Protein AF-A0AAD5NVH6-F1 (afdb_monomer)

Structure (mmCIF, N/CA/C/O backbone):
data_AF-A0AAD5NVH6-F1
#
_entry.id   AF-A0AAD5NVH6-F1
#
loop_
_atom_site.group_PDB
_atom_site.id
_atom_site.type_symbol
_atom_site.label_atom_id
_atom_site.label_alt_id
_atom_site.label_comp_id
_atom_site.label_asym_id
_atom_site.label_entity_id
_atom_site.label_seq_id
_atom_site.pdbx_PDB_ins_code
_atom_site.Cartn_x
_atom_site.Cartn_y
_atom_site.Cartn_z
_atom_site.occupancy
_atom_site.B_iso_or_equiv
_atom_site.auth_seq_id
_atom_site.auth_comp_id
_atom_site.auth_asym_id
_atom_site.auth_atom_id
_atom_site.pdbx_PDB_model_num
ATOM 1 N N . MET A 1 1 ? 9.392 46.516 -17.641 1.00 38.16 1 MET A N 1
ATOM 2 C CA . MET A 1 1 ? 8.426 45.435 -17.373 1.00 38.16 1 MET A CA 1
ATOM 3 C C . MET A 1 1 ? 9.072 44.164 -17.873 1.00 38.16 1 MET A C 1
ATOM 5 O O . MET A 1 1 ? 8.941 43.851 -19.044 1.00 38.16 1 MET A O 1
ATOM 9 N N . GLU A 1 2 ? 9.846 43.506 -17.020 1.00 29.92 2 GLU A N 1
ATOM 10 C CA . GLU A 1 2 ? 10.324 42.153 -17.294 1.00 29.92 2 GLU A CA 1
ATOM 11 C C . GLU A 1 2 ? 9.654 41.248 -16.273 1.00 29.92 2 GLU A C 1
ATOM 13 O O . GLU A 1 2 ? 9.689 41.513 -15.070 1.00 29.92 2 GLU A O 1
ATOM 18 N N . ALA A 1 3 ? 8.920 40.268 -16.788 1.00 36.88 3 ALA A N 1
ATOM 19 C CA . ALA A 1 3 ? 8.236 39.272 -15.996 1.00 36.88 3 ALA A CA 1
ATOM 20 C C . ALA A 1 3 ? 9.291 38.340 -15.399 1.00 36.88 3 ALA A C 1
ATOM 22 O O . ALA A 1 3 ? 9.965 37.610 -16.125 1.00 36.88 3 ALA A O 1
ATOM 23 N N . SER A 1 4 ? 9.428 38.375 -14.075 1.00 36.12 4 SER A N 1
ATOM 24 C CA . SER A 1 4 ? 10.137 37.352 -13.318 1.00 36.12 4 SER A CA 1
ATOM 25 C C . SER A 1 4 ? 9.447 36.011 -13.558 1.00 36.12 4 SER A C 1
ATOM 27 O O . SER A 1 4 ? 8.396 35.728 -12.987 1.00 36.12 4 SER A O 1
ATOM 29 N N . SER A 1 5 ? 10.032 35.199 -14.434 1.00 39.00 5 SER A N 1
ATOM 30 C CA . SER A 1 5 ? 9.723 33.780 -14.562 1.00 39.00 5 SER A CA 1
ATOM 31 C C . SER A 1 5 ? 10.227 33.080 -13.302 1.00 39.00 5 SER A C 1
ATOM 33 O O . SER A 1 5 ? 11.393 32.694 -13.216 1.00 39.00 5 SER A O 1
ATOM 35 N N . SER A 1 6 ? 9.365 32.979 -12.292 1.00 35.62 6 SER A N 1
ATOM 36 C CA . SER A 1 6 ? 9.589 32.154 -11.110 1.00 35.62 6 SER A CA 1
ATOM 37 C C . SER A 1 6 ? 9.702 30.695 -11.543 1.00 35.62 6 SER A C 1
ATOM 39 O O . SER A 1 6 ? 8.701 30.041 -11.813 1.00 35.62 6 SER A O 1
ATOM 41 N N . ASN A 1 7 ? 10.935 30.206 -11.635 1.00 30.77 7 ASN A N 1
ATOM 42 C CA . ASN A 1 7 ? 11.237 28.785 -11.702 1.00 30.77 7 ASN A CA 1
ATOM 43 C C . ASN A 1 7 ? 10.836 28.166 -10.350 1.00 30.77 7 ASN A C 1
ATOM 45 O O . ASN A 1 7 ? 11.436 28.557 -9.342 1.00 30.77 7 ASN A O 1
ATOM 49 N N . PRO A 1 8 ? 9.837 27.269 -10.263 1.00 38.06 8 PRO A N 1
ATOM 50 C CA . PRO A 1 8 ? 9.612 26.543 -9.030 1.00 38.06 8 PRO A CA 1
ATOM 51 C C . PRO A 1 8 ? 10.770 25.555 -8.894 1.00 38.06 8 PRO A C 1
ATOM 53 O O . PRO A 1 8 ? 10.847 24.559 -9.610 1.00 38.06 8 PRO A O 1
ATOM 56 N N . GL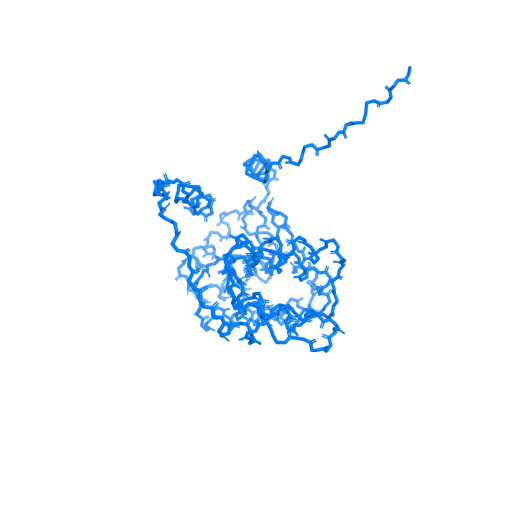N A 1 9 ? 11.711 25.875 -8.007 1.00 37.38 9 GLN A N 1
ATOM 57 C CA . GLN A 1 9 ? 12.561 24.858 -7.403 1.00 37.38 9 GLN A CA 1
ATOM 58 C C . GLN A 1 9 ? 11.605 23.790 -6.869 1.00 37.38 9 GLN A C 1
ATOM 60 O O . GLN A 1 9 ? 10.722 24.097 -6.068 1.00 37.38 9 GLN A O 1
ATOM 65 N N . ILE A 1 10 ? 11.698 22.573 -7.397 1.00 40.34 10 ILE A N 1
ATOM 66 C CA . ILE A 1 10 ? 11.033 21.424 -6.797 1.00 40.34 10 ILE A CA 1
ATOM 67 C C . ILE A 1 10 ? 11.810 21.196 -5.504 1.00 40.34 10 ILE A C 1
ATOM 69 O O . ILE A 1 10 ? 12.876 20.584 -5.535 1.00 40.34 10 ILE A O 1
ATOM 73 N N . ASP A 1 11 ? 11.341 21.794 -4.407 1.00 44.03 11 ASP A N 1
ATOM 74 C CA . ASP A 1 11 ? 11.843 21.490 -3.069 1.00 44.03 11 ASP A CA 1
ATOM 75 C C . ASP A 1 11 ? 11.813 19.964 -2.926 1.00 44.03 11 ASP A C 1
ATOM 77 O O . ASP A 1 11 ? 10.807 19.323 -3.253 1.00 44.03 11 ASP A O 1
ATOM 81 N N . SER A 1 12 ? 12.943 19.370 -2.541 1.00 58.88 12 SER A N 1
ATOM 82 C CA . SER A 1 12 ? 13.039 17.918 -2.439 1.00 58.88 12 SER A CA 1
ATOM 83 C C . SER A 1 12 ? 11.965 17.411 -1.468 1.00 58.88 12 SER A C 1
ATOM 85 O O . SER A 1 12 ? 11.631 18.088 -0.492 1.00 58.88 12 SER A O 1
ATOM 87 N N . LEU A 1 13 ? 11.384 16.232 -1.726 1.00 57.38 13 LEU A N 1
ATOM 88 C CA . LEU A 1 13 ? 10.338 15.672 -0.856 1.00 57.38 13 LEU A CA 1
ATOM 89 C C . LEU A 1 13 ? 10.813 15.581 0.610 1.00 57.38 13 LEU A C 1
ATOM 91 O O . LEU A 1 13 ? 10.008 15.738 1.528 1.00 57.38 13 LEU A O 1
ATOM 95 N N . ASP A 1 14 ? 12.123 15.426 0.810 1.00 60.94 14 ASP A N 1
ATOM 96 C CA . ASP A 1 14 ? 12.796 15.386 2.109 1.00 60.94 14 ASP A CA 1
ATOM 97 C C . ASP A 1 14 ? 12.713 16.714 2.885 1.00 60.94 14 ASP A C 1
ATOM 99 O O . ASP A 1 14 ? 12.625 16.701 4.114 1.00 60.94 14 ASP A O 1
ATOM 103 N N . ASP A 1 15 ? 12.660 17.856 2.194 1.00 71.00 15 ASP A N 1
ATOM 104 C CA . ASP A 1 15 ? 12.560 19.180 2.822 1.00 71.00 15 ASP A CA 1
ATOM 105 C C . ASP A 1 15 ? 11.115 19.531 3.218 1.00 71.00 15 ASP A C 1
ATOM 107 O O . ASP A 1 15 ? 10.868 20.272 4.176 1.00 71.00 15 ASP A O 1
ATOM 111 N N . VAL A 1 16 ? 10.135 18.988 2.489 1.00 76.88 16 VAL A N 1
ATOM 112 C CA . VAL A 1 16 ? 8.716 19.356 2.622 1.00 76.88 16 VAL A CA 1
ATOM 113 C C . VAL A 1 16 ? 7.954 18.396 3.543 1.00 76.88 16 VAL A C 1
ATOM 115 O O . VAL A 1 16 ? 7.077 18.826 4.302 1.00 76.88 16 VAL A O 1
ATOM 118 N N . LEU A 1 17 ? 8.293 17.103 3.524 1.00 77.25 17 LEU A N 1
ATOM 119 C CA . LEU A 1 17 ? 7.583 16.061 4.270 1.00 77.25 17 LEU A CA 1
ATOM 120 C C . LEU A 1 17 ? 7.569 16.273 5.798 1.00 77.25 17 LEU A C 1
ATOM 122 O O . LEU A 1 17 ? 6.506 16.069 6.396 1.00 77.25 17 LEU A O 1
ATOM 126 N N . PRO A 1 18 ? 8.654 16.732 6.459 1.00 84.88 18 PRO A N 1
ATOM 127 C CA . PRO A 1 18 ? 8.632 16.991 7.900 1.00 84.88 18 PRO A CA 1
ATOM 128 C C . PRO A 1 18 ? 7.595 18.049 8.288 1.00 84.88 18 PRO A C 1
ATOM 130 O O . PRO A 1 18 ? 6.857 17.882 9.260 1.00 84.88 18 PRO A O 1
ATOM 133 N N . LYS A 1 19 ? 7.480 19.110 7.482 1.00 85.50 19 LYS A N 1
ATOM 134 C CA . LYS A 1 19 ? 6.515 20.187 7.709 1.00 85.50 19 LYS A CA 1
ATOM 135 C C . LYS A 1 19 ? 5.079 19.724 7.463 1.00 85.50 19 LYS A C 1
ATOM 137 O O . LYS A 1 19 ? 4.210 19.983 8.290 1.00 85.50 19 LYS A O 1
ATOM 142 N N . LEU A 1 20 ? 4.841 18.987 6.374 1.00 83.19 20 LEU A N 1
ATOM 143 C CA . LEU A 1 20 ? 3.531 18.384 6.088 1.00 83.19 20 LEU A CA 1
ATOM 144 C C . LEU A 1 20 ? 3.082 17.443 7.209 1.00 83.19 20 LEU A C 1
ATOM 146 O O . LEU A 1 20 ? 1.912 17.443 7.592 1.00 83.19 20 LEU A O 1
ATOM 150 N N . THR A 1 21 ? 4.021 16.672 7.755 1.00 84.81 21 THR A N 1
ATOM 151 C CA . THR A 1 21 ? 3.783 15.768 8.881 1.00 84.81 21 THR A CA 1
ATOM 152 C C . THR A 1 21 ? 3.385 16.538 10.127 1.00 84.81 21 THR A C 1
ATOM 154 O O . THR A 1 21 ? 2.344 16.250 10.715 1.00 84.81 21 THR A O 1
ATOM 157 N N . GLU A 1 22 ? 4.146 17.567 10.493 1.00 87.12 22 GLU A N 1
ATOM 158 C CA . GLU A 1 22 ? 3.842 18.395 11.658 1.00 87.12 22 GLU A CA 1
ATOM 159 C C . GLU A 1 22 ? 2.468 19.084 11.535 1.00 87.12 22 GLU A C 1
ATOM 161 O O . GLU A 1 22 ? 1.674 19.084 12.482 1.00 87.12 22 GLU A O 1
ATOM 166 N N . ASP A 1 23 ? 2.152 19.623 10.357 1.00 88.50 23 ASP A N 1
ATOM 167 C CA . ASP A 1 23 ? 0.875 20.287 10.088 1.00 88.50 23 ASP A CA 1
ATOM 168 C C . ASP A 1 23 ? -0.308 19.298 10.116 1.00 88.50 23 ASP A C 1
ATOM 170 O O . ASP A 1 23 ? -1.375 19.610 10.670 1.00 88.50 23 ASP A O 1
ATOM 174 N N . ARG A 1 24 ? -0.132 18.076 9.591 1.00 86.88 24 ARG A N 1
ATOM 175 C CA . ARG A 1 24 ? -1.170 17.033 9.645 1.00 86.88 24 ARG A CA 1
ATOM 176 C C . ARG A 1 24 ? -1.381 16.523 11.068 1.00 86.88 24 ARG A C 1
ATOM 178 O O . ARG A 1 24 ? -2.523 16.443 11.509 1.00 86.88 24 ARG A O 1
ATOM 185 N N . MET A 1 25 ? -0.310 16.285 11.824 1.00 85.75 25 MET A N 1
ATOM 186 C CA . MET A 1 25 ? -0.397 15.874 13.230 1.00 85.75 25 MET A CA 1
ATOM 187 C C . MET A 1 25 ? -1.169 16.894 14.074 1.00 85.75 25 MET A C 1
ATOM 189 O O . MET A 1 25 ? -2.033 16.516 14.864 1.00 85.75 25 MET A O 1
ATOM 193 N N . LYS A 1 26 ? -0.916 18.194 13.872 1.00 88.12 26 LYS A N 1
ATOM 194 C CA . LYS A 1 26 ? -1.629 19.276 14.576 1.00 88.12 26 LYS A CA 1
ATOM 195 C C . LYS A 1 26 ? -3.107 19.375 14.201 1.00 88.12 26 LYS A C 1
ATOM 197 O O . LYS A 1 26 ? -3.918 19.782 15.032 1.00 88.12 26 LYS A O 1
ATOM 202 N N . SER A 1 27 ? -3.455 19.067 12.954 1.00 88.56 27 SER A N 1
ATOM 203 C CA . SER A 1 27 ? -4.826 19.179 12.439 1.00 88.56 27 SER A CA 1
ATOM 204 C C . SER A 1 27 ? -5.637 17.883 12.551 1.00 88.56 27 SER A C 1
ATOM 206 O O . SER A 1 27 ? -6.865 17.923 12.411 1.00 88.56 27 SER A O 1
ATOM 208 N N . SER A 1 28 ? -4.980 16.756 12.846 1.00 89.31 28 SER A N 1
ATOM 209 C CA . SER A 1 28 ? -5.614 15.451 12.988 1.00 89.31 28 SER A CA 1
ATOM 210 C C . SER A 1 28 ? -6.634 15.437 14.125 1.00 89.31 28 SER A C 1
ATOM 212 O O . SER A 1 28 ? -6.395 15.899 15.241 1.00 89.31 28 SER A O 1
ATOM 214 N N . LYS A 1 29 ? -7.803 14.864 13.831 1.00 90.44 29 LYS A N 1
ATOM 215 C CA . LYS A 1 29 ? -8.887 14.618 14.797 1.00 90.44 29 LYS A CA 1
ATOM 216 C C . LYS A 1 29 ? -9.071 13.127 15.077 1.00 90.44 29 LYS A C 1
ATOM 218 O O . LYS A 1 29 ? -10.093 12.724 15.634 1.00 90.44 29 LYS A O 1
ATOM 223 N N . VAL A 1 30 ? -8.115 12.304 14.649 1.00 91.06 30 VAL A N 1
ATOM 224 C CA . VAL A 1 30 ? -8.174 10.852 14.794 1.00 91.06 30 VAL A CA 1
ATOM 225 C C . VAL A 1 30 ? -8.081 10.484 16.272 1.00 91.06 30 VAL A C 1
ATOM 227 O O . VAL A 1 30 ? -7.205 10.944 17.002 1.00 91.06 30 VAL A O 1
ATOM 230 N N . ASN A 1 31 ? -8.989 9.622 16.732 1.00 92.25 31 ASN A N 1
ATOM 231 C CA . ASN A 1 31 ? -8.911 9.072 18.078 1.00 92.25 31 ASN A CA 1
ATOM 232 C C . ASN A 1 31 ? -7.876 7.938 18.111 1.00 92.25 31 ASN A C 1
ATOM 234 O O . ASN A 1 31 ? -8.216 6.759 18.012 1.00 92.25 31 ASN A O 1
ATOM 238 N N . LEU A 1 32 ? -6.604 8.304 18.274 1.00 89.81 32 LEU A N 1
ATOM 239 C CA . LEU A 1 32 ? -5.494 7.349 18.356 1.00 89.81 32 LEU A CA 1
ATOM 240 C C . LEU A 1 32 ? -5.681 6.331 19.483 1.00 89.81 32 LEU A C 1
ATOM 242 O O . LEU A 1 32 ? -5.297 5.174 19.343 1.00 89.81 32 LEU A O 1
ATOM 246 N N . GLY A 1 33 ? -6.307 6.734 20.594 1.00 92.62 33 GLY A N 1
ATOM 247 C CA . GLY A 1 33 ? -6.613 5.835 21.707 1.00 92.62 33 GLY A CA 1
ATOM 248 C C . GLY A 1 33 ? -7.547 4.695 21.300 1.00 92.62 33 GLY A C 1
ATOM 249 O O . GLY A 1 33 ? -7.333 3.557 21.714 1.00 92.62 33 GLY A O 1
ATOM 250 N N . PHE A 1 34 ? -8.534 4.988 20.451 1.00 95.50 34 PHE A N 1
ATOM 251 C CA . PHE A 1 34 ? -9.467 4.003 19.905 1.00 95.50 34 PHE A CA 1
ATOM 252 C C . PHE A 1 34 ? -8.792 3.044 18.914 1.00 95.50 34 PHE A C 1
ATOM 254 O O . PHE A 1 34 ? -9.020 1.840 18.991 1.00 95.50 34 PHE A O 1
ATOM 261 N N . TYR A 1 35 ? -7.925 3.548 18.030 1.00 96.31 35 TYR A N 1
ATOM 262 C CA . TYR A 1 35 ? -7.246 2.725 17.018 1.00 96.31 35 TYR A CA 1
ATOM 263 C C . TYR A 1 35 ? -5.974 2.025 17.508 1.00 96.31 35 TYR A C 1
ATOM 265 O O . TYR A 1 35 ? -5.469 1.123 16.838 1.00 96.31 35 TYR A O 1
ATOM 273 N N . ARG A 1 36 ? -5.472 2.372 18.697 1.00 95.19 36 ARG A N 1
ATOM 274 C CA . ARG A 1 36 ? -4.260 1.787 19.287 1.00 95.19 36 ARG A CA 1
ATOM 275 C C . ARG A 1 36 ? -4.223 0.252 19.278 1.00 95.19 36 ARG A C 1
ATOM 277 O O . ARG A 1 36 ? -3.163 -0.289 18.961 1.00 95.19 36 ARG A O 1
ATOM 284 N N . PRO A 1 37 ? -5.316 -0.470 19.609 1.00 96.69 37 PRO A N 1
ATOM 285 C CA . PRO A 1 37 ? -5.323 -1.930 19.557 1.00 96.69 37 PRO A CA 1
ATOM 286 C C . PRO A 1 37 ? -5.124 -2.463 18.135 1.00 96.69 37 PRO A C 1
ATOM 288 O O . PRO A 1 37 ? -4.365 -3.410 17.945 1.00 96.69 37 PRO A O 1
ATOM 291 N N . LEU A 1 38 ? -5.750 -1.827 17.138 1.00 95.50 38 LEU A N 1
ATOM 292 C CA . LEU A 1 38 ? -5.601 -2.198 15.733 1.00 95.50 38 LEU A CA 1
ATOM 293 C C . LEU A 1 38 ? -4.178 -1.934 15.236 1.00 95.50 38 LEU A C 1
ATOM 295 O O . LEU A 1 38 ? -3.568 -2.828 14.658 1.00 95.50 38 LEU A O 1
ATOM 299 N N . ILE A 1 39 ? -3.622 -0.749 15.513 1.00 93.12 39 ILE A N 1
ATOM 300 C CA . ILE A 1 39 ? -2.244 -0.397 15.132 1.00 93.12 39 ILE A CA 1
ATOM 301 C C . ILE A 1 39 ? -1.256 -1.408 15.726 1.00 93.12 39 ILE A C 1
ATOM 303 O O . ILE A 1 39 ? -0.416 -1.946 15.007 1.00 93.12 39 ILE A O 1
ATOM 307 N N . ARG A 1 40 ? -1.402 -1.743 17.014 1.00 94.25 40 ARG A N 1
ATOM 308 C CA . ARG A 1 40 ? -0.579 -2.773 17.662 1.00 94.25 40 ARG A CA 1
ATOM 309 C C . ARG A 1 40 ? -0.733 -4.137 16.984 1.00 94.25 40 ARG A C 1
ATOM 311 O O . ARG A 1 40 ? 0.267 -4.786 16.697 1.00 94.25 40 ARG A O 1
ATOM 318 N N . ALA A 1 41 ? -1.961 -4.560 16.686 1.00 93.94 41 ALA A N 1
ATOM 319 C CA . ALA A 1 41 ? -2.211 -5.830 16.00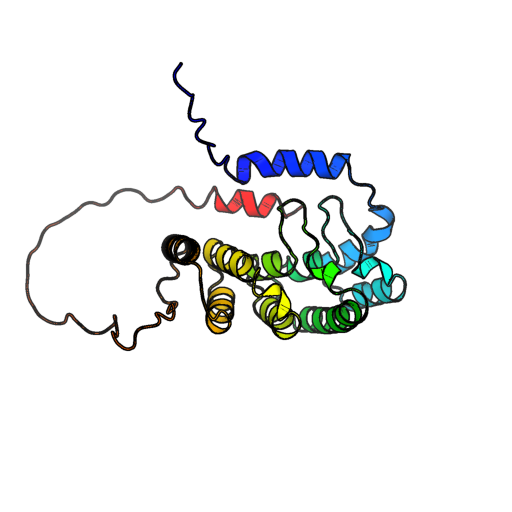8 1.00 93.94 41 ALA A CA 1
ATOM 320 C C . ALA A 1 41 ? -1.591 -5.882 14.599 1.00 93.94 41 ALA A C 1
ATOM 322 O O . ALA A 1 41 ? -1.167 -6.950 14.157 1.00 93.94 41 ALA A O 1
ATOM 323 N N . ILE A 1 42 ? -1.508 -4.749 13.895 1.00 91.75 42 ILE A N 1
ATOM 324 C CA . ILE A 1 42 ? -0.798 -4.632 12.612 1.00 91.75 42 ILE A CA 1
ATOM 325 C C . ILE A 1 42 ? 0.715 -4.755 12.822 1.00 91.75 42 ILE A C 1
ATOM 327 O O . ILE A 1 42 ? 1.360 -5.557 12.147 1.00 91.75 42 ILE A O 1
ATOM 331 N N . GLN A 1 43 ? 1.277 -4.037 13.799 1.00 89.31 43 GLN A N 1
ATOM 332 C CA . GLN A 1 43 ? 2.708 -4.088 14.132 1.00 89.31 43 GLN A CA 1
ATOM 333 C C . GLN A 1 43 ? 3.177 -5.497 14.527 1.00 89.31 43 GLN A C 1
ATOM 335 O O . GLN A 1 43 ? 4.268 -5.916 14.143 1.00 89.31 43 GLN A O 1
ATOM 340 N N . GLU A 1 44 ? 2.341 -6.23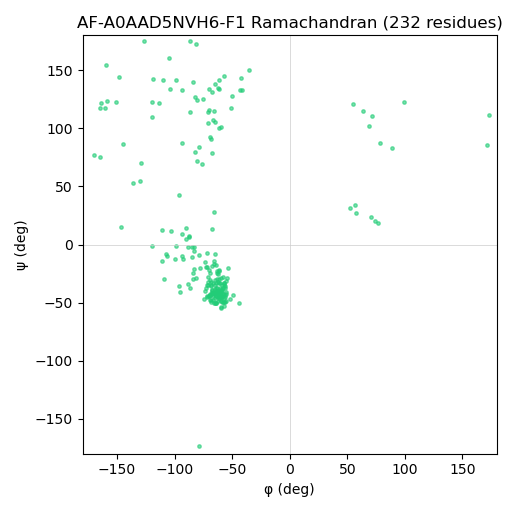2 15.259 1.00 90.31 44 GLU A N 1
ATOM 341 C CA . GLU A 1 44 ? 2.589 -7.610 15.702 1.00 90.31 44 GLU A CA 1
ATOM 342 C C . GLU A 1 44 ? 2.234 -8.662 14.633 1.00 90.31 44 GLU A C 1
ATOM 344 O O . GLU A 1 44 ? 2.402 -9.857 14.869 1.00 90.31 44 GLU A O 1
ATOM 349 N N . ASN A 1 45 ? 1.722 -8.244 13.467 1.00 89.06 45 ASN A N 1
ATOM 350 C CA . ASN A 1 45 ? 1.175 -9.123 12.429 1.00 89.06 45 ASN A CA 1
ATOM 351 C C . ASN A 1 45 ? 0.109 -10.112 12.958 1.00 89.06 45 ASN A C 1
ATOM 353 O O . ASN A 1 45 ? -0.047 -11.229 12.467 1.00 89.06 45 ASN A O 1
ATOM 357 N N . ASN A 1 46 ? -0.650 -9.706 13.976 1.00 92.69 46 ASN A N 1
ATOM 358 C CA . ASN A 1 46 ? -1.727 -10.495 14.557 1.00 92.69 46 ASN A CA 1
ATOM 359 C C . ASN A 1 46 ? -3.005 -10.344 13.719 1.00 92.69 46 ASN A C 1
ATOM 361 O O . ASN A 1 46 ? -3.919 -9.592 14.066 1.00 92.69 46 ASN A O 1
ATOM 365 N N . VAL A 1 47 ? -3.070 -11.074 12.602 1.00 92.12 47 VAL A N 1
ATOM 366 C CA . VAL A 1 47 ? -4.184 -11.012 11.637 1.00 92.12 47 VAL A CA 1
ATOM 367 C C . VAL A 1 47 ? -5.532 -11.322 12.290 1.00 92.12 47 VAL A C 1
ATOM 369 O O . VAL A 1 47 ? -6.544 -10.725 11.927 1.00 92.12 47 VAL A O 1
ATOM 372 N N . LYS A 1 48 ? -5.567 -12.206 13.293 1.00 94.12 48 LYS A N 1
ATOM 373 C CA . LYS A 1 48 ? -6.798 -12.495 14.035 1.00 94.12 48 LYS A CA 1
ATOM 374 C C . LYS A 1 48 ? -7.292 -11.264 14.802 1.00 94.12 48 LYS A C 1
ATOM 376 O O . LYS A 1 48 ? -8.450 -10.899 14.650 1.00 94.12 48 LYS A O 1
ATOM 381 N N . ALA A 1 49 ? -6.426 -10.602 15.569 1.00 95.62 49 ALA A N 1
ATOM 382 C CA . ALA A 1 49 ? -6.803 -9.395 16.306 1.00 95.62 49 ALA A CA 1
ATOM 383 C C . ALA A 1 49 ? -7.172 -8.229 15.372 1.00 95.62 49 ALA A C 1
ATOM 385 O O . ALA A 1 49 ? -8.098 -7.476 15.672 1.00 95.62 49 ALA A O 1
ATOM 386 N N . GLN A 1 50 ? -6.503 -8.113 14.218 1.00 94.75 50 GLN A N 1
ATOM 387 C CA . GLN A 1 50 ? -6.886 -7.154 13.177 1.00 94.75 50 GLN A CA 1
ATOM 388 C C . GLN A 1 50 ? -8.317 -7.418 12.692 1.00 94.75 50 GLN A C 1
ATOM 390 O O . GLN A 1 50 ? -9.131 -6.497 12.648 1.00 94.75 50 GLN A O 1
ATOM 395 N N . LYS A 1 51 ? -8.647 -8.679 12.377 1.00 94.56 51 LYS A N 1
ATOM 396 C CA . LYS A 1 51 ? -10.001 -9.076 11.973 1.00 94.56 51 LYS A CA 1
ATOM 397 C C . LYS A 1 51 ? -11.014 -8.770 13.064 1.00 94.56 51 LYS A C 1
ATOM 399 O O . LYS A 1 51 ? -11.972 -8.064 12.779 1.00 94.56 51 LYS A O 1
ATOM 404 N N . ASP A 1 52 ? -10.793 -9.269 14.277 1.00 96.44 52 ASP A N 1
ATOM 405 C CA . ASP A 1 52 ? -11.717 -9.112 15.404 1.00 96.44 52 ASP A CA 1
ATOM 406 C C . ASP A 1 52 ? -12.075 -7.620 15.600 1.00 96.44 52 ASP A C 1
ATOM 408 O O . ASP A 1 52 ? -13.252 -7.259 15.601 1.00 96.44 52 ASP A O 1
ATOM 412 N N . PHE A 1 53 ? -11.073 -6.730 15.595 1.00 97.06 53 PHE A N 1
ATOM 413 C CA . PHE A 1 53 ? -11.295 -5.283 15.693 1.00 97.06 53 PHE A CA 1
ATOM 414 C C . PHE A 1 53 ? -12.109 -4.710 14.519 1.00 97.06 53 PHE A C 1
ATOM 416 O O . PHE A 1 53 ? -13.015 -3.903 14.731 1.00 97.06 53 PHE A O 1
ATOM 423 N N . LEU A 1 54 ? -11.793 -5.095 13.277 1.00 95.06 54 LEU A N 1
ATOM 424 C CA . LEU A 1 54 ? -12.472 -4.596 12.071 1.00 95.06 54 LEU A CA 1
ATOM 425 C C . LEU A 1 54 ? -13.905 -5.136 11.934 1.00 95.06 54 LEU A C 1
ATOM 427 O O . LEU A 1 54 ? -14.756 -4.465 11.352 1.00 95.06 54 LEU A O 1
ATOM 431 N N . TYR A 1 55 ? -14.183 -6.325 12.473 1.00 93.69 55 TYR A N 1
ATOM 432 C CA . TYR A 1 55 ? -15.532 -6.886 12.563 1.00 93.69 55 TYR A CA 1
ATOM 433 C C . TYR A 1 55 ? -16.397 -6.111 13.557 1.00 93.69 55 TYR A C 1
ATOM 435 O O . TYR A 1 55 ? -17.544 -5.794 13.245 1.00 93.69 55 TYR A O 1
ATOM 443 N N . GLU A 1 56 ? -15.843 -5.774 14.721 1.00 96.06 56 GLU A N 1
ATOM 444 C CA . GLU A 1 56 ? -16.521 -4.944 15.722 1.00 96.06 56 GLU A CA 1
ATOM 445 C C . GLU A 1 56 ? -16.687 -3.493 15.250 1.00 96.06 56 GLU A C 1
ATOM 447 O O . GLU A 1 56 ? -17.668 -2.833 15.592 1.00 96.06 56 GLU A O 1
ATOM 452 N N . ASN A 1 57 ? -15.758 -3.007 14.421 1.00 95.25 57 ASN A N 1
ATOM 453 C CA . ASN A 1 57 ? -15.701 -1.616 13.981 1.00 95.25 57 ASN A CA 1
ATOM 454 C C . ASN A 1 57 ? -15.578 -1.499 12.447 1.00 95.25 57 ASN A C 1
ATOM 456 O O . ASN A 1 57 ? -14.544 -1.047 11.951 1.00 95.25 57 ASN A O 1
ATOM 460 N N . PRO A 1 58 ? -16.627 -1.818 11.660 1.00 91.81 58 PRO A N 1
ATOM 461 C CA . PRO A 1 58 ? -16.543 -1.820 10.193 1.00 91.81 58 PRO A CA 1
ATOM 462 C C . PRO A 1 58 ? -16.163 -0.465 9.581 1.00 91.81 58 PRO A C 1
ATOM 464 O O . PRO A 1 58 ? -15.521 -0.402 8.532 1.00 91.81 58 PRO A O 1
ATOM 467 N N . ASN A 1 59 ? -16.516 0.633 10.256 1.00 91.44 59 ASN A N 1
ATOM 468 C CA . ASN A 1 59 ? -16.161 1.988 9.828 1.00 91.44 59 ASN A CA 1
ATOM 469 C C . ASN A 1 59 ? -14.645 2.235 9.815 1.00 91.44 59 ASN A C 1
ATOM 471 O O . ASN A 1 59 ? -14.195 3.078 9.042 1.00 91.44 59 ASN A O 1
ATOM 475 N N . ALA A 1 60 ? -13.861 1.471 10.586 1.00 93.31 60 ALA A N 1
ATOM 476 C CA . ALA A 1 60 ? -12.401 1.567 10.611 1.00 93.31 60 ALA A CA 1
ATOM 477 C C . ALA A 1 60 ? -11.756 1.252 9.249 1.00 93.31 60 ALA A C 1
ATOM 479 O O . ALA A 1 60 ? -10.649 1.700 8.970 1.00 93.31 60 ALA A O 1
ATOM 480 N N . MET A 1 61 ? -12.454 0.523 8.367 1.00 92.25 61 MET A N 1
ATOM 481 C CA . MET A 1 61 ? -11.987 0.298 6.994 1.00 92.25 61 MET A CA 1
ATOM 482 C C . MET A 1 61 ? -12.031 1.569 6.137 1.00 92.25 61 MET A C 1
ATOM 484 O O . MET A 1 61 ? -11.308 1.651 5.150 1.00 92.25 61 MET A O 1
ATOM 488 N N . LYS A 1 62 ? -12.885 2.540 6.488 1.00 91.00 62 LYS A N 1
ATOM 489 C CA . LYS A 1 62 ? -13.177 3.742 5.688 1.00 91.00 62 LYS A CA 1
ATOM 490 C C . LYS A 1 62 ? -12.572 5.020 6.264 1.00 91.00 62 LYS A C 1
ATOM 492 O O . LYS A 1 62 ? -12.655 6.063 5.621 1.00 91.00 62 LYS A O 1
ATOM 497 N N . SER A 1 63 ? -12.012 4.955 7.466 1.00 92.06 63 SER A N 1
ATOM 498 C CA . SER A 1 63 ? -11.477 6.102 8.191 1.00 92.06 63 SER A CA 1
ATOM 499 C C . SER A 1 63 ? -9.953 6.135 8.185 1.00 92.06 63 SER A C 1
ATOM 501 O O . SER A 1 63 ? -9.288 5.111 8.030 1.00 92.06 63 SER A O 1
ATOM 503 N N . GLU A 1 64 ? -9.414 7.320 8.449 1.00 93.81 64 GLU A N 1
ATOM 504 C CA . GLU A 1 64 ? -8.034 7.483 8.900 1.00 93.81 64 GLU A CA 1
ATOM 505 C C . GLU A 1 64 ? -7.866 6.840 10.288 1.00 93.81 64 GLU A C 1
ATOM 507 O O . GLU A 1 64 ? -8.748 6.942 11.149 1.00 93.81 64 GLU A O 1
ATOM 512 N N . ILE A 1 65 ? -6.754 6.134 10.475 1.00 93.88 65 ILE A N 1
ATOM 513 C CA . ILE A 1 65 ? -6.453 5.307 11.652 1.00 93.88 65 ILE A CA 1
ATOM 514 C C . ILE A 1 65 ? -5.353 5.938 12.500 1.00 93.88 65 ILE A C 1
ATOM 516 O O . ILE A 1 65 ? -5.363 5.785 13.722 1.00 93.88 65 ILE A O 1
ATOM 520 N N . ASP A 1 66 ? -4.446 6.679 11.870 1.00 93.00 66 ASP A N 1
ATOM 521 C CA . ASP A 1 66 ? -3.374 7.412 12.533 1.00 93.00 66 ASP A CA 1
ATOM 522 C C . ASP A 1 66 ? -3.349 8.899 12.146 1.00 93.00 66 ASP A C 1
ATOM 524 O O . ASP A 1 66 ? -4.108 9.378 11.301 1.00 93.00 66 ASP A O 1
ATOM 528 N N . GLU A 1 67 ? -2.465 9.649 12.797 1.00 90.50 67 GLU A N 1
ATOM 529 C CA . GLU A 1 67 ? -2.223 11.072 12.547 1.00 90.50 67 GLU A CA 1
ATOM 530 C C . GLU A 1 67 ? -1.628 11.403 11.172 1.00 90.50 67 GLU A C 1
ATOM 532 O O . GLU A 1 67 ? -1.681 12.560 10.751 1.00 90.50 67 GLU A O 1
ATOM 537 N N . PHE A 1 68 ? -1.112 10.409 10.451 1.00 91.38 68 PHE A N 1
ATOM 538 C CA . PHE A 1 68 ? -0.561 10.569 9.106 1.00 91.38 68 PHE A CA 1
ATOM 539 C C . PHE A 1 68 ? -1.631 10.399 8.023 1.00 91.38 68 PHE A C 1
ATOM 541 O O . PHE A 1 68 ? -1.350 10.563 6.833 1.00 91.38 68 PHE A O 1
ATOM 548 N N . GLY A 1 69 ? -2.870 10.099 8.423 1.00 92.19 69 GLY A N 1
ATOM 549 C CA . GLY A 1 69 ? -3.980 9.854 7.515 1.00 92.19 69 GLY A CA 1
ATOM 550 C C . GLY A 1 69 ? -3.943 8.486 6.854 1.00 92.19 69 GLY A C 1
ATOM 551 O O . GLY A 1 69 ? -4.604 8.278 5.835 1.00 92.19 69 GLY A O 1
ATOM 552 N N . ASN A 1 70 ? -3.178 7.547 7.407 1.00 94.06 70 ASN A N 1
ATOM 553 C CA . ASN A 1 70 ? -3.176 6.189 6.907 1.00 94.06 70 ASN A CA 1
ATOM 554 C C . ASN A 1 70 ? -4.508 5.521 7.250 1.00 94.06 70 ASN A C 1
ATOM 556 O O . ASN A 1 70 ? -5.001 5.570 8.378 1.00 94.06 70 ASN A O 1
ATOM 560 N N . THR A 1 71 ? -5.088 4.855 6.260 1.00 95.12 71 THR A N 1
ATOM 561 C CA . THR A 1 71 ? -6.197 3.914 6.462 1.00 95.12 71 THR A CA 1
ATOM 562 C C . THR A 1 71 ? -5.655 2.523 6.788 1.00 95.12 71 THR A C 1
ATOM 564 O O . THR A 1 71 ? -4.452 2.273 6.690 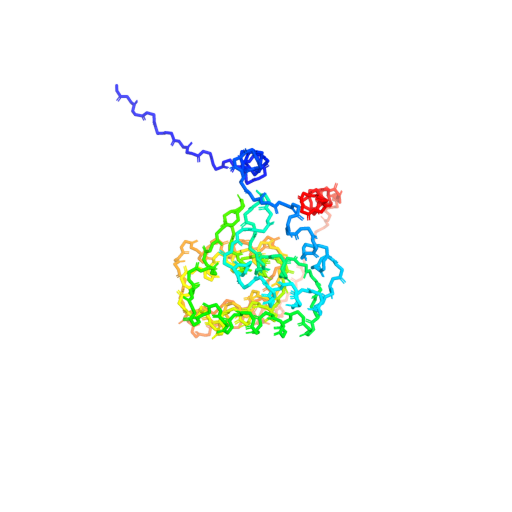1.00 95.12 71 THR A O 1
ATOM 567 N N . VAL A 1 72 ? -6.539 1.565 7.094 1.00 94.69 72 VAL A N 1
ATOM 568 C CA . VAL A 1 72 ? -6.117 0.172 7.342 1.00 94.69 72 VAL A CA 1
ATOM 569 C C . VAL A 1 72 ? -5.330 -0.397 6.163 1.00 94.69 72 VAL A C 1
ATOM 571 O O . VAL A 1 72 ? -4.364 -1.122 6.365 1.00 94.69 72 VAL A O 1
ATOM 574 N N . PHE A 1 73 ? -5.698 -0.018 4.936 1.00 94.31 73 PHE A N 1
ATOM 575 C CA . PHE A 1 73 ? -5.060 -0.505 3.718 1.00 94.31 73 PHE A CA 1
ATOM 576 C C . PHE A 1 73 ? -3.627 -0.009 3.566 1.00 94.31 73 PHE A C 1
ATOM 578 O O . PHE A 1 73 ? -2.802 -0.771 3.083 1.00 94.31 73 PHE A O 1
ATOM 585 N N . HIS A 1 74 ? -3.329 1.216 4.008 1.00 93.94 74 HIS A N 1
ATOM 586 C CA . HIS A 1 74 ? -1.965 1.744 4.033 1.00 93.94 74 HIS A CA 1
ATOM 587 C C . HIS A 1 74 ? -1.117 0.944 5.032 1.00 93.94 74 HIS A C 1
ATOM 589 O O . HIS A 1 74 ? -0.067 0.415 4.687 1.00 93.94 74 HIS A O 1
ATOM 595 N N . LEU A 1 75 ? -1.626 0.774 6.256 1.00 92.94 75 LEU A N 1
ATOM 596 C CA . LEU A 1 75 ? -0.870 0.177 7.358 1.00 92.94 75 LEU A CA 1
ATOM 597 C C . LEU A 1 75 ? -0.557 -1.314 7.160 1.00 92.94 75 LEU A C 1
ATOM 599 O O . LEU A 1 75 ? 0.533 -1.764 7.508 1.00 92.94 75 LEU A O 1
ATOM 603 N N . ILE A 1 76 ? -1.491 -2.103 6.615 1.00 92.38 76 ILE A N 1
ATOM 604 C CA . ILE A 1 76 ? -1.281 -3.556 6.463 1.00 92.38 76 ILE A CA 1
ATOM 605 C C . ILE A 1 76 ? -0.282 -3.913 5.353 1.00 92.38 76 ILE A C 1
ATOM 607 O O . ILE A 1 76 ? 0.241 -5.027 5.357 1.00 92.38 76 ILE A O 1
ATOM 611 N N . VAL A 1 77 ? -0.019 -3.002 4.409 1.00 91.50 77 VAL A N 1
ATOM 612 C CA . VAL A 1 77 ? 0.886 -3.242 3.266 1.00 91.50 77 VAL A CA 1
ATOM 613 C C . VAL A 1 77 ? 2.225 -2.517 3.378 1.00 91.50 77 VAL A C 1
ATOM 615 O O . VAL A 1 77 ? 3.133 -2.825 2.613 1.00 91.50 77 VAL A O 1
ATOM 618 N N . ASP A 1 78 ? 2.363 -1.615 4.350 1.00 86.12 78 ASP A N 1
ATOM 619 C CA . ASP A 1 78 ? 3.579 -0.839 4.625 1.00 86.12 78 ASP A CA 1
ATOM 620 C C . ASP A 1 78 ? 4.785 -1.713 5.004 1.00 86.12 78 ASP A C 1
ATOM 622 O O . ASP A 1 78 ? 5.938 -1.411 4.702 1.00 86.12 78 ASP A O 1
ATOM 626 N N . ARG A 1 79 ? 4.544 -2.872 5.624 1.00 74.75 79 ARG A N 1
ATOM 627 C CA . ARG A 1 79 ? 5.634 -3.751 6.058 1.00 74.75 79 ARG A CA 1
ATOM 628 C C . ARG A 1 79 ? 5.967 -4.803 5.013 1.00 74.75 79 ARG A C 1
ATOM 630 O O . ARG A 1 79 ? 5.112 -5.567 4.572 1.00 74.75 79 ARG A O 1
ATOM 637 N N . ARG A 1 80 ? 7.271 -4.952 4.756 1.00 61.03 80 ARG A N 1
ATOM 638 C CA . ARG A 1 80 ? 7.916 -5.973 3.903 1.00 61.03 80 ARG A CA 1
ATOM 639 C C . ARG A 1 80 ? 7.790 -7.415 4.435 1.00 61.03 80 ARG A C 1
ATOM 641 O O . ARG A 1 80 ? 8.651 -8.255 4.187 1.00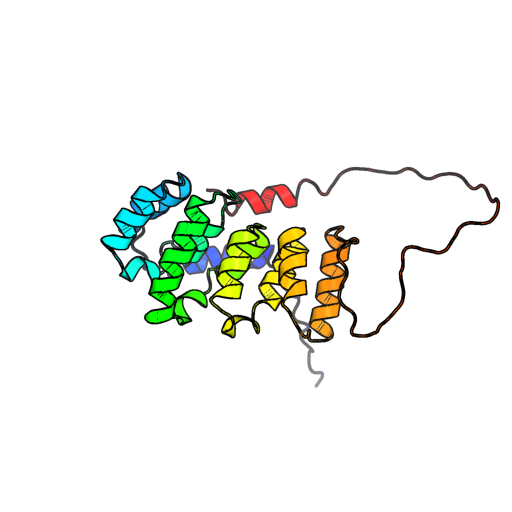 61.03 80 ARG A O 1
ATOM 648 N N . SER A 1 81 ? 6.737 -7.722 5.190 1.00 54.56 81 SER A N 1
ATOM 649 C CA . SER A 1 81 ? 6.399 -9.086 5.584 1.00 54.56 81 SER A CA 1
ATOM 650 C C . SER A 1 81 ? 5.407 -9.642 4.571 1.00 54.56 81 SER A C 1
ATOM 652 O O . SER A 1 81 ? 4.192 -9.527 4.729 1.00 54.56 81 SER A O 1
ATOM 654 N N . SER A 1 82 ? 5.950 -10.228 3.501 1.00 61.38 82 SER A N 1
ATOM 655 C CA . SER A 1 82 ? 5.190 -11.011 2.526 1.00 61.38 82 SER A CA 1
ATOM 656 C C . SER A 1 82 ? 4.689 -12.297 3.181 1.00 61.38 82 SER A C 1
ATOM 658 O O . SER A 1 82 ? 5.273 -13.367 3.005 1.00 61.38 82 SER A O 1
ATOM 660 N N . ASN A 1 83 ? 3.618 -12.197 3.961 1.00 77.81 83 ASN A N 1
ATOM 661 C CA . ASN A 1 83 ? 2.954 -13.348 4.547 1.00 77.81 83 ASN A CA 1
ATOM 662 C C . ASN A 1 83 ? 1.580 -13.560 3.896 1.00 77.81 83 ASN A C 1
ATOM 664 O O . ASN A 1 83 ? 0.851 -12.623 3.567 1.00 77.81 83 ASN A O 1
ATOM 668 N N . SER A 1 84 ? 1.226 -14.828 3.682 1.00 85.69 84 SER A N 1
ATOM 669 C CA . SER A 1 84 ? -0.027 -15.181 3.008 1.00 85.69 84 SER A CA 1
ATOM 670 C C . SER A 1 84 ? -1.264 -14.729 3.790 1.00 85.69 84 SER A C 1
ATOM 672 O O . SER A 1 84 ? -2.326 -14.562 3.193 1.00 85.69 84 SER A O 1
ATOM 674 N N . GLU A 1 85 ? -1.157 -14.559 5.107 1.00 89.44 85 GLU A N 1
ATOM 675 C CA . GLU A 1 85 ? -2.284 -14.209 5.972 1.00 89.44 85 GLU A CA 1
ATOM 676 C C . GLU A 1 85 ? -2.729 -12.759 5.760 1.00 89.44 85 GLU A C 1
ATOM 678 O O . GLU A 1 85 ? -3.921 -12.514 5.582 1.00 89.44 85 GLU A O 1
ATOM 683 N N . THR A 1 86 ? -1.786 -11.820 5.677 1.00 89.50 86 THR A N 1
ATOM 684 C CA . THR A 1 86 ? -2.035 -10.408 5.366 1.00 89.50 86 THR A CA 1
ATOM 685 C C . THR A 1 86 ? -2.595 -10.246 3.960 1.00 89.50 86 THR A C 1
ATOM 687 O O . THR A 1 86 ? -3.547 -9.496 3.772 1.00 89.50 86 THR A O 1
ATOM 690 N N . VAL A 1 87 ? -2.089 -10.994 2.972 1.00 91.88 87 VAL A N 1
ATOM 691 C CA . VAL A 1 87 ? -2.663 -10.986 1.613 1.00 91.88 87 VAL A CA 1
ATOM 692 C C . VAL A 1 87 ? -4.111 -11.490 1.620 1.00 91.88 87 VAL A C 1
ATOM 694 O O . VAL A 1 87 ? -4.972 -10.926 0.942 1.00 91.88 87 VAL A O 1
ATOM 697 N N . ASN A 1 88 ? -4.411 -12.534 2.397 1.00 92.81 88 ASN A N 1
ATOM 698 C CA . ASN A 1 88 ? -5.774 -13.048 2.534 1.00 92.81 88 ASN A CA 1
ATOM 699 C C . ASN A 1 88 ? -6.691 -12.053 3.256 1.00 92.81 88 ASN A C 1
ATOM 701 O O . ASN A 1 88 ? -7.826 -11.857 2.823 1.00 92.81 88 ASN A O 1
ATOM 705 N N . LEU A 1 89 ? -6.197 -11.394 4.309 1.00 93.06 89 LEU A N 1
ATOM 706 C CA . LEU A 1 89 ? -6.906 -10.302 4.970 1.00 93.06 89 LEU A CA 1
ATOM 707 C C . LEU A 1 89 ? -7.189 -9.167 3.982 1.00 93.06 89 LEU A C 1
ATOM 709 O O . LEU A 1 89 ? -8.332 -8.744 3.869 1.00 93.06 89 LEU A O 1
ATOM 713 N N . LEU A 1 90 ? -6.188 -8.717 3.224 1.00 93.62 90 LEU A N 1
ATOM 714 C CA . LEU A 1 90 ? -6.340 -7.657 2.231 1.00 93.62 90 LEU A CA 1
ATOM 715 C C . LEU A 1 90 ? -7.440 -7.998 1.217 1.00 93.62 90 LEU A C 1
ATOM 717 O O . LEU A 1 90 ? -8.336 -7.187 1.006 1.00 93.62 90 LEU A O 1
ATOM 721 N N . LYS A 1 91 ? -7.430 -9.209 0.641 1.00 93.06 91 LYS A N 1
ATOM 722 C CA . LYS A 1 91 ? -8.490 -9.674 -0.276 1.00 93.06 91 LYS A CA 1
ATOM 723 C C . LYS A 1 91 ? -9.877 -9.598 0.367 1.00 93.06 91 LYS A C 1
ATOM 725 O O . LYS A 1 91 ? -10.823 -9.124 -0.260 1.00 93.06 91 LYS A O 1
ATOM 730 N N . GLU A 1 92 ? -9.992 -10.047 1.615 1.00 92.69 92 GLU A N 1
ATOM 731 C CA . GLU A 1 92 ? -11.244 -10.011 2.372 1.00 92.69 92 GLU A CA 1
ATOM 732 C C . GLU A 1 92 ? -11.729 -8.567 2.589 1.00 92.69 92 GLU A C 1
ATOM 734 O O . GLU A 1 92 ? -12.879 -8.256 2.279 1.00 92.69 92 GLU A O 1
ATOM 739 N N . LEU A 1 93 ? -10.858 -7.665 3.049 1.00 92.31 93 LEU A N 1
ATOM 740 C CA . LEU A 1 93 ? -11.204 -6.260 3.292 1.00 92.31 93 LEU A CA 1
ATOM 741 C C . LEU A 1 93 ? -11.569 -5.522 1.996 1.00 92.31 93 LEU A C 1
ATOM 743 O O . LEU A 1 93 ? -12.560 -4.791 1.962 1.00 92.31 93 LEU A O 1
ATOM 747 N N . LEU A 1 94 ? -10.822 -5.757 0.914 1.00 90.81 94 LEU A N 1
ATOM 748 C CA . LEU A 1 94 ? -11.112 -5.183 -0.400 1.00 90.81 94 LEU A CA 1
ATOM 749 C C . LEU A 1 94 ? -12.478 -5.624 -0.922 1.00 90.81 94 LEU A C 1
ATOM 751 O O . LEU A 1 94 ? -13.223 -4.790 -1.427 1.00 90.81 94 LEU A O 1
ATOM 755 N N . SER A 1 95 ? -12.840 -6.900 -0.751 1.00 89.50 95 SER A N 1
ATOM 756 C CA . SER A 1 95 ? -14.149 -7.399 -1.189 1.00 89.50 95 SER A CA 1
ATOM 757 C C . SER A 1 95 ? -15.315 -6.658 -0.522 1.00 89.50 95 SER A C 1
ATOM 759 O O . SER A 1 95 ? -16.323 -6.394 -1.171 1.00 89.50 95 SER A O 1
ATOM 761 N N . LYS A 1 96 ? -15.158 -6.250 0.745 1.00 88.19 96 LYS A N 1
ATOM 762 C CA . LYS A 1 96 ? -16.165 -5.471 1.479 1.00 88.19 96 LYS A CA 1
ATOM 763 C C . LYS A 1 96 ? -16.196 -4.014 1.013 1.00 88.19 96 LYS A C 1
ATOM 765 O O . LYS A 1 96 ? -17.259 -3.471 0.723 1.00 88.19 96 LYS A O 1
ATOM 770 N N . VAL A 1 97 ? -15.029 -3.381 0.896 1.00 86.31 97 VAL A N 1
ATOM 771 C CA . VAL A 1 97 ? -14.930 -1.953 0.552 1.00 86.31 97 VAL A CA 1
ATOM 772 C C . VAL A 1 97 ? -15.301 -1.668 -0.900 1.00 86.31 97 VAL A C 1
ATOM 774 O O . VAL A 1 97 ? -15.932 -0.650 -1.160 1.00 86.31 97 VAL A O 1
ATOM 777 N N . LEU A 1 98 ? -14.989 -2.556 -1.842 1.00 81.81 98 LEU A N 1
ATOM 778 C CA . LEU A 1 98 ? -15.359 -2.373 -3.249 1.00 81.81 98 LEU A CA 1
ATOM 779 C C . LEU A 1 98 ? -16.873 -2.374 -3.472 1.00 81.81 98 LEU A C 1
ATOM 781 O O . LEU A 1 98 ? -17.362 -1.657 -4.341 1.00 81.81 98 LEU A O 1
ATOM 785 N N . VAL A 1 99 ? -17.610 -3.146 -2.672 1.00 78.31 99 VAL A N 1
ATOM 786 C CA . VAL A 1 99 ? -19.076 -3.185 -2.725 1.00 78.31 99 VAL A CA 1
ATOM 787 C C . VAL A 1 99 ? -19.679 -1.915 -2.126 1.00 78.31 99 VAL A C 1
ATOM 789 O O . VAL A 1 99 ? -20.659 -1.390 -2.648 1.00 78.31 99 VAL A O 1
ATOM 792 N N . GLU A 1 100 ? -19.105 -1.411 -1.034 1.00 79.00 100 GLU A N 1
ATOM 793 C CA . GLU A 1 100 ? -19.724 -0.335 -0.258 1.00 79.00 100 GLU A CA 1
ATOM 794 C C . GLU A 1 100 ? -19.233 1.072 -0.619 1.00 79.00 100 GLU A C 1
ATOM 796 O O . GLU A 1 100 ? -20.012 2.023 -0.602 1.00 79.00 100 GLU A O 1
ATOM 801 N N . SER A 1 101 ? -17.931 1.242 -0.851 1.00 80.75 101 SER A N 1
ATOM 802 C CA . SER A 1 101 ? -17.276 2.549 -0.975 1.00 80.75 101 SER A CA 1
ATOM 803 C C . SER A 1 101 ? -15.879 2.426 -1.612 1.00 80.75 101 SER A C 1
ATOM 805 O O . SER A 1 101 ? -14.869 2.572 -0.918 1.00 80.75 101 SER A O 1
ATOM 807 N N . PRO A 1 102 ? -15.775 2.212 -2.936 1.00 80.56 102 PRO A N 1
ATOM 808 C CA . PRO A 1 102 ? -14.487 2.015 -3.609 1.00 80.56 102 PRO A CA 1
ATOM 809 C C . PRO A 1 102 ? -13.513 3.186 -3.401 1.00 80.56 102 PRO A C 1
ATOM 811 O O . PRO A 1 102 ? -12.330 2.957 -3.174 1.00 80.56 102 PRO A O 1
ATOM 814 N N . LYS A 1 103 ? -14.021 4.427 -3.334 1.00 84.62 103 LYS A N 1
ATOM 815 C CA . LYS A 1 103 ? -13.237 5.661 -3.111 1.00 84.62 103 LYS A CA 1
ATOM 816 C C . LYS A 1 103 ? -12.342 5.637 -1.868 1.00 84.62 103 LYS A C 1
ATOM 818 O O . LYS A 1 103 ? -11.394 6.408 -1.786 1.00 84.62 103 LYS A O 1
ATOM 823 N N . THR A 1 104 ? -12.620 4.767 -0.901 1.00 85.81 104 THR A N 1
ATOM 824 C CA . THR A 1 104 ? -11.770 4.572 0.281 1.00 85.81 104 THR A CA 1
ATOM 825 C C . THR A 1 104 ? -10.336 4.170 -0.083 1.00 85.81 104 THR A C 1
ATOM 827 O O . THR A 1 104 ? -9.407 4.496 0.650 1.00 85.81 104 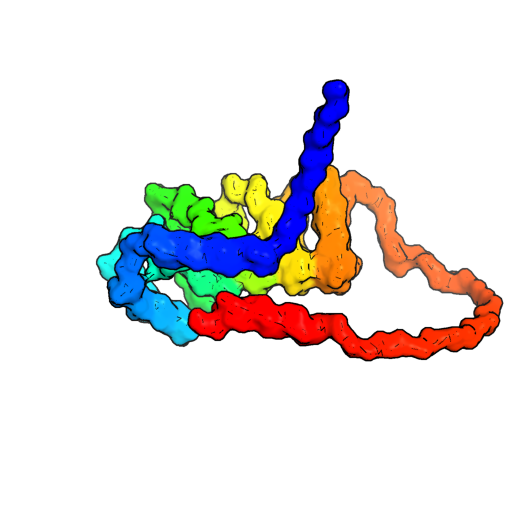THR A O 1
ATOM 830 N N . LEU A 1 105 ? -10.138 3.502 -1.220 1.00 88.69 105 LEU A N 1
ATOM 831 C CA . LEU A 1 105 ? -8.822 3.063 -1.690 1.00 88.69 105 LEU A CA 1
ATOM 832 C C . LEU A 1 105 ? -8.049 4.171 -2.425 1.00 88.69 105 LEU A C 1
ATOM 834 O O . LEU A 1 105 ? -6.876 3.999 -2.732 1.00 88.69 105 LEU A O 1
ATOM 838 N N . GLU A 1 106 ? -8.690 5.321 -2.651 1.00 88.31 106 GLU A N 1
ATOM 839 C CA . GLU A 1 106 ? -8.097 6.524 -3.248 1.00 88.31 106 GLU A CA 1
ATOM 840 C C . GLU A 1 106 ? -7.694 7.565 -2.195 1.00 88.31 106 GLU A C 1
ATOM 842 O O . GLU A 1 106 ? -7.196 8.631 -2.557 1.00 88.31 106 GLU A O 1
ATOM 847 N N . ILE A 1 107 ? -7.938 7.282 -0.909 1.00 89.81 107 ILE A N 1
ATOM 848 C CA . ILE A 1 107 ? -7.531 8.148 0.201 1.00 89.81 107 ILE A CA 1
ATOM 849 C C . ILE A 1 107 ? -6.006 8.256 0.205 1.00 89.81 107 ILE A C 1
ATOM 851 O O . ILE A 1 107 ? -5.321 7.244 0.078 1.00 89.81 107 ILE A O 1
ATOM 855 N N . LEU A 1 108 ? -5.510 9.484 0.368 1.00 91.06 108 LEU A N 1
ATOM 856 C CA . LEU A 1 108 ? -4.088 9.803 0.388 1.00 91.06 108 LEU A CA 1
ATOM 857 C C . LEU A 1 108 ? -3.602 10.076 1.816 1.00 91.06 108 LEU A C 1
ATOM 859 O O . LEU A 1 108 ? -4.220 10.848 2.567 1.00 91.06 108 LEU A O 1
ATOM 863 N N . ASN A 1 109 ? -2.463 9.486 2.168 1.00 91.62 109 ASN A N 1
ATOM 864 C CA . ASN A 1 109 ? -1.772 9.781 3.419 1.00 91.62 109 ASN A CA 1
ATOM 865 C C . ASN A 1 109 ? -0.980 11.103 3.339 1.00 91.62 109 ASN A C 1
ATOM 867 O O . ASN A 1 109 ? -1.113 11.881 2.393 1.00 91.62 109 ASN A O 1
ATOM 871 N N . VAL A 1 110 ? -0.194 11.411 4.372 1.00 91.06 110 VAL A N 1
ATOM 872 C CA . VAL A 1 110 ? 0.570 12.667 4.479 1.00 91.06 110 VAL A CA 1
ATOM 873 C C . VAL A 1 110 ? 1.613 12.862 3.382 1.00 91.06 110 VAL A C 1
ATOM 875 O O . VAL A 1 110 ? 1.922 13.997 3.036 1.00 91.06 110 VAL A O 1
ATOM 878 N N . ALA A 1 111 ? 2.097 11.770 2.798 1.00 88.56 111 ALA A N 1
ATOM 879 C CA . ALA A 1 111 ? 3.030 11.778 1.680 1.00 88.56 111 ALA A CA 1
ATOM 880 C C . ALA A 1 111 ? 2.312 11.782 0.317 1.00 88.56 111 ALA A C 1
ATOM 882 O O . ALA A 1 111 ? 2.938 11.508 -0.699 1.00 88.56 111 ALA A O 1
ATOM 883 N N . ASN A 1 112 ? 1.002 12.060 0.287 1.00 89.44 112 ASN A N 1
ATOM 884 C CA . ASN A 1 112 ? 0.152 11.960 -0.901 1.00 89.44 112 ASN A CA 1
ATOM 885 C C . ASN A 1 112 ? 0.141 10.565 -1.554 1.00 89.44 112 ASN A C 1
ATOM 887 O O . ASN A 1 112 ? -0.128 10.448 -2.745 1.00 89.44 112 ASN A O 1
ATOM 891 N N . MET A 1 113 ? 0.385 9.507 -0.777 1.00 90.50 113 MET A N 1
ATOM 892 C CA . MET A 1 113 ? 0.393 8.130 -1.270 1.00 90.50 113 MET A CA 1
AT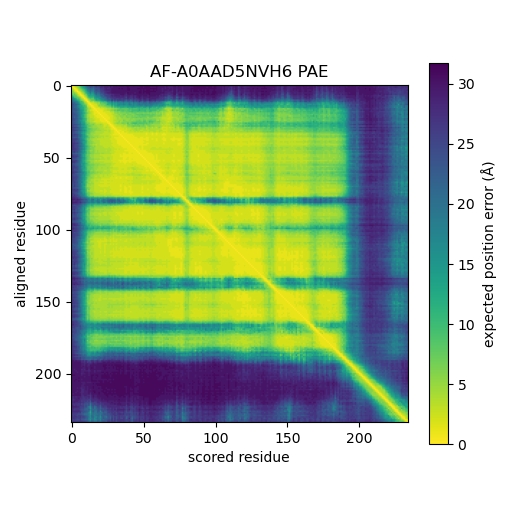OM 893 C C . MET A 1 113 ? -0.930 7.429 -0.971 1.00 90.50 113 MET A C 1
ATOM 895 O O . MET A 1 113 ? -1.493 7.599 0.113 1.00 90.50 113 MET A O 1
ATOM 899 N N . THR A 1 114 ? -1.392 6.607 -1.911 1.00 92.38 114 THR A N 1
ATOM 900 C CA . THR A 1 114 ? -2.429 5.594 -1.686 1.00 92.38 114 THR A CA 1
ATOM 901 C C . THR A 1 114 ? -1.839 4.325 -1.060 1.00 92.38 114 THR A C 1
ATOM 903 O O . THR A 1 114 ? -0.625 4.122 -0.993 1.00 92.38 114 THR A O 1
ATOM 906 N N . ALA A 1 115 ? -2.704 3.388 -0.668 1.00 92.62 115 ALA A N 1
ATOM 907 C CA . ALA A 1 115 ? -2.263 2.068 -0.222 1.00 92.62 115 ALA A CA 1
ATOM 908 C C . ALA A 1 115 ? -1.554 1.252 -1.326 1.00 92.62 115 ALA A C 1
ATOM 910 O O . ALA A 1 115 ? -0.678 0.445 -1.018 1.00 92.62 115 ALA A O 1
ATOM 911 N N . LEU A 1 116 ? -1.906 1.455 -2.605 1.00 93.00 116 LEU A N 1
ATOM 912 C CA . LEU A 1 116 ? -1.216 0.810 -3.729 1.00 93.00 116 LEU A CA 1
ATOM 913 C C . LEU A 1 116 ? 0.222 1.331 -3.852 1.00 93.00 116 LEU A C 1
ATOM 915 O O . LEU A 1 116 ? 1.142 0.532 -4.023 1.00 93.00 116 LEU A O 1
ATOM 919 N N . ASP A 1 117 ? 0.403 2.641 -3.702 1.00 91.31 117 ASP A N 1
ATOM 920 C CA . ASP A 1 117 ? 1.704 3.311 -3.766 1.00 91.31 117 ASP A CA 1
ATOM 921 C C . ASP A 1 117 ? 2.641 2.807 -2.662 1.00 91.31 117 ASP A C 1
ATOM 923 O O . ASP A 1 117 ? 3.783 2.436 -2.933 1.00 91.31 117 ASP A O 1
ATOM 927 N N . ILE A 1 118 ? 2.124 2.676 -1.432 1.00 92.12 118 ILE A N 1
ATOM 928 C CA . ILE A 1 118 ? 2.859 2.073 -0.309 1.00 92.12 118 ILE A CA 1
ATOM 929 C C . ILE A 1 118 ? 3.214 0.608 -0.597 1.00 92.12 118 ILE A C 1
ATOM 931 O O . ILE A 1 118 ? 4.355 0.193 -0.402 1.00 92.12 118 ILE A O 1
ATOM 935 N N . ALA A 1 119 ? 2.265 -0.200 -1.080 1.00 92.62 119 ALA A N 1
ATOM 936 C CA . ALA A 1 119 ? 2.540 -1.606 -1.384 1.00 92.62 119 ALA A CA 1
ATOM 937 C C . ALA A 1 119 ? 3.631 -1.755 -2.461 1.00 92.62 119 ALA A C 1
ATOM 939 O O . ALA A 1 119 ? 4.464 -2.666 -2.388 1.00 92.62 119 ALA A O 1
ATOM 940 N N . ALA A 1 120 ? 3.627 -0.866 -3.454 1.00 91.88 120 ALA A N 1
ATOM 941 C CA . ALA A 1 120 ? 4.586 -0.853 -4.545 1.00 91.88 120 ALA A CA 1
ATOM 942 C C . ALA A 1 120 ? 5.975 -0.386 -4.084 1.00 91.88 120 ALA A C 1
ATOM 944 O O . ALA A 1 120 ? 6.957 -1.076 -4.371 1.00 91.88 120 ALA A O 1
ATOM 945 N N . SER A 1 121 ? 6.062 0.693 -3.297 1.00 91.25 121 SER A N 1
ATOM 946 C CA . SER A 1 121 ? 7.319 1.194 -2.721 1.00 91.25 121 SER A CA 1
ATOM 947 C C . SER A 1 121 ? 7.958 0.194 -1.747 1.00 91.25 121 SER A C 1
ATOM 949 O O . SER A 1 121 ? 9.175 -0.013 -1.768 1.00 91.25 121 SER A O 1
ATOM 951 N N . ALA A 1 122 ? 7.141 -0.521 -0.965 1.00 90.69 122 ALA A N 1
ATOM 952 C CA . ALA A 1 122 ? 7.583 -1.590 -0.070 1.00 90.69 122 ALA A CA 1
ATOM 953 C C . ALA A 1 122 ? 7.990 -2.882 -0.811 1.00 90.69 122 ALA A C 1
ATOM 955 O O . ALA A 1 122 ? 8.634 -3.763 -0.228 1.00 90.69 122 ALA A O 1
ATOM 956 N N . GLY A 1 123 ? 7.622 -3.021 -2.090 1.00 90.44 123 GLY A N 1
ATOM 957 C CA . GLY A 1 123 ? 7.863 -4.218 -2.898 1.00 90.44 123 GLY A CA 1
ATOM 958 C C . GLY A 1 123 ? 6.956 -5.398 -2.553 1.00 90.44 123 GLY A C 1
ATOM 959 O O . GLY A 1 123 ? 7.281 -6.546 -2.880 1.00 90.44 123 GLY A O 1
ATOM 960 N N . TYR A 1 124 ? 5.813 -5.148 -1.908 1.00 92.62 124 TYR A N 1
ATOM 961 C CA . TYR A 1 124 ? 4.836 -6.170 -1.544 1.00 92.62 124 TYR A CA 1
ATOM 962 C C . TYR A 1 124 ? 4.024 -6.606 -2.773 1.00 92.62 124 TYR A C 1
ATOM 964 O O . TYR A 1 124 ? 2.826 -6.363 -2.906 1.00 92.62 124 TYR A O 1
ATOM 972 N N . THR A 1 125 ? 4.702 -7.300 -3.684 1.00 92.19 125 THR A N 1
ATOM 973 C CA . THR A 1 125 ? 4.219 -7.613 -5.037 1.00 92.19 125 THR A CA 1
ATOM 974 C C . THR A 1 125 ? 2.874 -8.350 -5.040 1.00 92.19 125 THR A C 1
ATOM 976 O O . THR A 1 125 ? 2.023 -8.070 -5.878 1.00 92.19 125 THR A O 1
ATOM 979 N N . GLU A 1 126 ? 2.630 -9.257 -4.091 1.00 92.56 126 GLU A N 1
ATOM 980 C CA . GLU A 1 126 ? 1.333 -9.944 -3.989 1.00 92.56 126 GLU A CA 1
ATOM 981 C C . GLU A 1 126 ? 0.192 -9.008 -3.564 1.00 92.56 126 GLU A C 1
ATOM 983 O O . GLU A 1 126 ? -0.921 -9.135 -4.074 1.00 92.56 126 GLU A O 1
ATOM 988 N N . ALA A 1 127 ? 0.453 -8.030 -2.693 1.00 91.94 127 ALA A N 1
ATOM 989 C CA . ALA A 1 127 ? -0.529 -7.002 -2.356 1.00 91.94 127 ALA A CA 1
ATOM 990 C C . ALA A 1 127 ? -0.805 -6.087 -3.560 1.00 91.94 127 ALA A C 1
ATOM 992 O O . ALA A 1 127 ? -1.967 -5.827 -3.868 1.00 91.94 127 ALA A O 1
ATOM 993 N N . VAL A 1 128 ? 0.240 -5.692 -4.301 1.00 91.69 128 VAL A N 1
ATOM 994 C CA . VAL A 1 128 ? 0.110 -4.934 -5.560 1.00 91.69 128 VAL A CA 1
ATOM 995 C C . VAL A 1 128 ? -0.779 -5.687 -6.554 1.00 91.69 128 VAL A C 1
ATOM 997 O O . VAL A 1 128 ? -1.753 -5.128 -7.053 1.00 91.69 128 VAL A O 1
ATOM 1000 N N . LYS A 1 129 ? -0.523 -6.984 -6.780 1.00 91.38 129 LYS A N 1
ATOM 1001 C CA . LYS A 1 129 ? -1.367 -7.840 -7.634 1.00 91.38 129 LYS A CA 1
ATOM 1002 C C . LYS A 1 129 ? -2.822 -7.854 -7.186 1.00 91.38 129 LYS A C 1
ATOM 1004 O O . LYS A 1 129 ? -3.726 -7.789 -8.021 1.00 91.38 129 LYS A O 1
ATOM 1009 N N . VAL A 1 130 ? -3.057 -7.951 -5.879 1.00 91.88 130 VAL A N 1
ATOM 1010 C CA . VAL A 1 130 ? -4.402 -7.955 -5.301 1.00 91.88 130 VAL A CA 1
ATOM 1011 C C . VAL A 1 130 ? -5.111 -6.619 -5.526 1.00 91.88 130 VAL A C 1
ATOM 1013 O O . VAL A 1 130 ? -6.256 -6.639 -5.981 1.00 91.88 130 VAL A O 1
ATOM 1016 N N . PHE A 1 131 ? -4.455 -5.484 -5.281 1.00 90.25 131 PHE A N 1
ATOM 1017 C CA . PHE A 1 131 ? -5.025 -4.167 -5.571 1.00 90.25 131 PHE A CA 1
ATOM 1018 C C . PHE A 1 131 ? -5.346 -4.021 -7.059 1.00 90.25 131 PHE A C 1
ATOM 1020 O O . PHE A 1 131 ? -6.495 -3.779 -7.409 1.00 90.25 131 PHE A O 1
ATOM 1027 N N . VAL A 1 132 ? -4.377 -4.264 -7.941 1.00 86.94 132 VAL A N 1
ATOM 1028 C CA . VAL A 1 132 ? -4.529 -4.086 -9.393 1.00 86.94 132 VAL A CA 1
ATOM 1029 C C . VAL A 1 132 ? -5.629 -4.981 -9.978 1.00 86.94 132 VAL A C 1
ATOM 1031 O O . VAL A 1 132 ? -6.439 -4.533 -10.790 1.00 86.94 132 VAL A O 1
ATOM 1034 N N . SER A 1 133 ? -5.714 -6.240 -9.538 1.00 84.94 133 SER A N 1
ATOM 1035 C CA . SER A 1 133 ? -6.716 -7.187 -10.053 1.00 84.94 133 SER A CA 1
ATOM 1036 C C . SER A 1 133 ? -8.148 -6.818 -9.656 1.00 84.94 133 SER A C 1
ATOM 1038 O O . SER A 1 133 ? -9.079 -7.087 -10.414 1.00 84.94 133 SER A O 1
ATOM 1040 N N . ASN A 1 134 ? -8.328 -6.218 -8.475 1.00 76.62 134 ASN A N 1
ATOM 1041 C CA . ASN A 1 134 ? -9.642 -5.873 -7.927 1.00 76.62 134 ASN A CA 1
ATOM 1042 C C . ASN A 1 134 ? -10.011 -4.395 -8.136 1.00 76.62 134 ASN A C 1
ATOM 1044 O O . ASN A 1 134 ? -11.167 -4.023 -7.961 1.00 76.62 134 ASN A O 1
ATOM 1048 N N . TYR A 1 135 ? -9.046 -3.565 -8.533 1.00 70.75 135 TYR A N 1
ATOM 1049 C CA . TYR A 1 135 ? -9.174 -2.116 -8.637 1.00 70.75 135 TYR A CA 1
ATOM 1050 C C . TYR A 1 135 ? -8.687 -1.623 -10.008 1.00 70.75 135 TYR A C 1
ATOM 1052 O O . TYR A 1 135 ? -7.831 -0.749 -10.136 1.00 70.75 135 TYR A O 1
ATOM 1060 N N . LYS A 1 136 ? -9.254 -2.191 -11.078 1.00 63.47 136 LYS A N 1
ATOM 1061 C CA . LYS A 1 136 ? -8.872 -1.839 -12.455 1.00 63.47 136 LYS A CA 1
ATOM 1062 C C . LYS A 1 136 ? -9.116 -0.366 -12.807 1.00 63.47 136 LYS A C 1
ATOM 1064 O O . LYS A 1 136 ? -8.468 0.147 -13.708 1.00 63.47 136 LYS A O 1
ATOM 1069 N N . HIS A 1 137 ? -10.015 0.340 -12.111 1.00 60.53 137 HIS A N 1
ATOM 1070 C CA . HIS A 1 137 ? -10.266 1.762 -12.386 1.00 60.53 137 HIS A CA 1
ATOM 1071 C C . HIS A 1 137 ? -9.218 2.718 -11.791 1.00 60.53 137 HIS A C 1
ATOM 1073 O O . HIS A 1 137 ? -9.228 3.887 -12.157 1.00 60.53 137 HIS A O 1
ATOM 1079 N N . LEU A 1 138 ? -8.294 2.242 -10.939 1.00 57.09 138 LEU A N 1
ATOM 1080 C CA . LEU A 1 138 ? -7.114 3.013 -10.504 1.00 57.09 138 LEU A CA 1
ATOM 1081 C C . LEU A 1 138 ? -5.924 2.858 -11.451 1.00 57.09 138 LEU A C 1
ATOM 1083 O O . LEU A 1 138 ? -4.855 3.368 -11.136 1.00 57.09 138 LEU A O 1
ATOM 1087 N N . PHE A 1 139 ? -6.062 2.201 -12.609 1.00 55.34 139 PHE A N 1
ATOM 1088 C CA . PHE A 1 139 ? -4.943 2.079 -13.551 1.00 55.34 139 PHE A CA 1
ATOM 1089 C C . PHE A 1 139 ? -4.348 3.427 -13.960 1.00 55.34 139 PHE A C 1
ATOM 1091 O O . PHE A 1 139 ? -3.136 3.527 -14.107 1.00 55.34 139 PHE A O 1
ATOM 1098 N N . SER A 1 140 ? -5.163 4.485 -14.012 1.00 56.81 140 SER A N 1
ATOM 1099 C CA . SER A 1 140 ? -4.685 5.853 -14.248 1.00 56.81 140 SER A CA 1
ATOM 1100 C C . SER A 1 140 ? -3.778 6.407 -13.135 1.00 56.81 140 SER A C 1
ATOM 1102 O O . SER A 1 140 ? -3.250 7.498 -13.281 1.00 56.81 140 SER A O 1
ATOM 1104 N N . LYS A 1 141 ? -3.644 5.705 -12.003 1.00 60.41 141 LYS A N 1
ATOM 1105 C CA . LYS A 1 141 ? -2.729 6.012 -10.893 1.00 60.41 141 LYS A CA 1
ATOM 1106 C C . LYS A 1 141 ? -1.717 4.893 -10.616 1.00 60.41 141 LYS A C 1
ATOM 1108 O O . LYS A 1 141 ? -0.874 5.054 -9.745 1.00 60.41 141 LYS A O 1
ATOM 1113 N N . ALA A 1 142 ? -1.766 3.773 -11.348 1.00 65.94 142 ALA A N 1
ATOM 1114 C CA . ALA A 1 142 ? -0.741 2.726 -11.259 1.00 65.94 142 ALA A CA 1
ATOM 1115 C C . ALA A 1 142 ? 0.636 3.229 -11.728 1.00 65.94 142 ALA A C 1
ATOM 1117 O O . ALA A 1 142 ? 1.657 2.622 -11.417 1.00 65.94 142 ALA A O 1
ATOM 1118 N N . GLU A 1 143 ? 0.642 4.338 -12.462 1.00 79.12 143 GLU A N 1
ATOM 1119 C CA . GLU A 1 143 ? 1.823 5.078 -12.875 1.00 79.12 143 GLU A CA 1
ATOM 1120 C C . GLU A 1 143 ? 2.678 5.517 -11.675 1.00 79.12 143 GLU A C 1
ATOM 1122 O O . GLU A 1 143 ? 3.838 5.123 -11.597 1.00 79.12 143 GLU A O 1
ATOM 1127 N N . GLU A 1 144 ? 2.085 6.192 -10.683 1.00 84.81 144 GLU A N 1
ATOM 1128 C CA . GLU A 1 144 ? 2.796 6.627 -9.470 1.00 84.81 144 GLU A CA 1
ATOM 1129 C C . GLU A 1 144 ? 3.356 5.427 -8.690 1.00 84.81 144 GLU A C 1
ATOM 1131 O O . GLU A 1 144 ? 4.531 5.387 -8.325 1.00 84.81 144 GLU A O 1
ATOM 1136 N N . ALA A 1 145 ? 2.545 4.379 -8.519 1.00 88.62 145 ALA A N 1
ATOM 1137 C CA . ALA A 1 145 ? 2.975 3.135 -7.891 1.00 88.62 145 ALA A CA 1
ATOM 1138 C C . ALA A 1 145 ? 4.170 2.493 -8.622 1.00 88.62 145 ALA A C 1
ATOM 1140 O O . ALA A 1 145 ? 5.070 1.940 -7.984 1.00 88.62 145 ALA A O 1
ATOM 1141 N N . LEU A 1 146 ? 4.204 2.565 -9.956 1.00 89.00 146 LEU A N 1
ATOM 1142 C CA . LEU A 1 146 ? 5.314 2.066 -10.762 1.00 89.00 146 LEU A CA 1
ATOM 1143 C C . LEU A 1 146 ? 6.569 2.926 -10.593 1.00 89.00 146 LEU A C 1
ATOM 1145 O O . LEU A 1 146 ? 7.650 2.358 -10.414 1.00 89.00 146 LEU A O 1
ATOM 1149 N N . HIS A 1 147 ? 6.447 4.257 -10.613 1.00 88.00 147 HIS A N 1
ATOM 1150 C CA . HIS A 1 147 ? 7.573 5.156 -10.344 1.00 88.00 147 HIS A CA 1
ATOM 1151 C C . HIS A 1 147 ? 8.148 4.907 -8.953 1.00 88.00 147 HIS A C 1
ATOM 1153 O O . HIS A 1 147 ? 9.357 4.732 -8.824 1.00 88.00 147 HIS A O 1
ATOM 1159 N N . LEU A 1 148 ? 7.306 4.771 -7.929 1.00 89.00 148 LEU A N 1
ATOM 1160 C CA . LEU A 1 148 ? 7.749 4.453 -6.572 1.00 89.00 148 LEU A CA 1
ATOM 1161 C C . LEU A 1 148 ? 8.412 3.072 -6.494 1.00 89.00 148 LEU A C 1
ATOM 1163 O O . LEU A 1 148 ? 9.488 2.937 -5.911 1.00 89.00 148 LEU A O 1
ATOM 1167 N N . ALA A 1 149 ? 7.842 2.041 -7.121 1.00 91.00 149 ALA A N 1
ATOM 1168 C CA . ALA A 1 149 ? 8.484 0.729 -7.183 1.00 91.00 149 ALA A CA 1
ATOM 1169 C C . ALA A 1 149 ? 9.857 0.792 -7.878 1.00 91.00 149 ALA A C 1
ATOM 1171 O O . ALA A 1 149 ? 10.800 0.138 -7.427 1.00 91.00 149 ALA A O 1
ATOM 1172 N N . ALA A 1 150 ? 9.991 1.586 -8.945 1.00 90.44 150 ALA A N 1
ATOM 1173 C CA . ALA A 1 150 ? 11.251 1.785 -9.655 1.00 90.44 150 ALA A CA 1
ATOM 1174 C C . ALA A 1 150 ? 12.264 2.560 -8.804 1.00 90.44 150 ALA A C 1
ATOM 1176 O O . ALA A 1 150 ? 13.394 2.096 -8.651 1.00 90.44 150 ALA A O 1
ATOM 1177 N N . LEU A 1 151 ? 11.851 3.668 -8.184 1.00 88.88 151 LEU A N 1
ATOM 1178 C CA . LEU A 1 151 ? 12.661 4.494 -7.284 1.00 88.88 151 LEU A CA 1
ATOM 1179 C C . LEU A 1 151 ? 13.247 3.669 -6.130 1.00 88.88 151 LEU A C 1
ATOM 1181 O O . LEU A 1 151 ? 14.416 3.812 -5.782 1.00 88.88 151 LEU A O 1
ATOM 1185 N N . TRP A 1 152 ? 12.457 2.751 -5.570 1.00 88.56 152 TRP A N 1
ATOM 1186 C CA . TRP A 1 152 ? 12.883 1.889 -4.465 1.00 88.56 152 TRP A CA 1
ATOM 1187 C C . TRP A 1 152 ? 13.520 0.562 -4.909 1.00 88.56 152 TRP A C 1
ATOM 1189 O O . TRP A 1 152 ? 13.854 -0.277 -4.068 1.00 88.56 152 TRP A O 1
ATOM 1199 N N . GLY A 1 153 ? 13.717 0.347 -6.213 1.00 89.81 153 GLY A N 1
ATOM 1200 C CA . GLY A 1 153 ? 14.394 -0.842 -6.737 1.00 89.81 153 GLY A CA 1
ATOM 1201 C C . GLY A 1 153 ? 13.586 -2.142 -6.597 1.00 89.81 153 GLY A C 1
ATOM 1202 O O . GLY A 1 153 ? 14.157 -3.235 -6.561 1.00 89.81 153 GLY A O 1
ATOM 1203 N N . GLN A 1 154 ? 12.259 -2.059 -6.498 1.00 92.56 154 GLN A N 1
ATOM 1204 C CA . GLN A 1 154 ? 11.366 -3.190 -6.236 1.00 92.56 154 GLN A CA 1
ATOM 1205 C C . GLN A 1 154 ? 11.085 -3.994 -7.513 1.00 92.56 154 GLN A C 1
ATOM 1207 O O . GLN A 1 154 ? 9.985 -3.975 -8.067 1.00 92.56 154 GLN A O 1
ATOM 1212 N N . LYS A 1 155 ? 12.101 -4.732 -7.974 1.00 91.00 155 LYS A N 1
ATOM 1213 C CA . LYS A 1 155 ? 12.135 -5.433 -9.270 1.00 91.00 155 LYS A CA 1
ATOM 1214 C C . LYS A 1 155 ? 10.852 -6.195 -9.623 1.00 91.00 155 LYS A C 1
ATOM 1216 O O . LYS A 1 155 ? 10.334 -6.027 -10.722 1.00 91.00 155 LYS A O 1
ATOM 1221 N N . GLU A 1 156 ? 10.332 -7.030 -8.723 1.00 91.06 156 GLU A N 1
ATOM 1222 C CA . GLU A 1 156 ? 9.149 -7.854 -9.024 1.00 91.06 156 GLU A CA 1
ATOM 1223 C C . GLU A 1 156 ? 7.850 -7.038 -9.097 1.00 91.06 156 GLU A C 1
ATOM 1225 O O . GLU A 1 156 ? 7.003 -7.318 -9.947 1.00 91.06 156 GLU A O 1
ATOM 1230 N N . ALA A 1 157 ? 7.716 -5.989 -8.279 1.00 90.12 157 ALA A N 1
ATOM 1231 C CA . ALA A 1 157 ? 6.583 -5.070 -8.353 1.00 90.12 157 ALA A CA 1
ATOM 1232 C C . ALA A 1 157 ? 6.619 -4.271 -9.664 1.00 90.12 157 ALA A C 1
ATOM 1234 O O . ALA A 1 157 ? 5.609 -4.211 -10.362 1.00 90.12 157 ALA A O 1
ATOM 1235 N N . VAL A 1 158 ? 7.796 -3.759 -10.049 1.00 91.31 158 VAL A N 1
ATOM 1236 C CA . VAL A 1 158 ? 8.017 -3.064 -11.329 1.00 91.31 158 VAL A CA 1
ATOM 1237 C C . VAL A 1 158 ? 7.663 -3.964 -12.514 1.00 91.31 158 VAL A C 1
ATOM 1239 O O . VAL A 1 158 ? 6.896 -3.560 -13.384 1.00 91.31 158 VAL A O 1
ATOM 1242 N N . ARG A 1 159 ? 8.170 -5.206 -12.544 1.00 89.81 159 ARG A N 1
ATOM 1243 C CA . ARG A 1 159 ? 7.867 -6.166 -13.622 1.00 89.81 159 ARG A CA 1
ATOM 1244 C C . ARG A 1 159 ? 6.374 -6.441 -13.738 1.00 89.81 159 ARG A C 1
ATOM 1246 O O . ARG A 1 159 ? 5.854 -6.506 -14.849 1.00 89.81 159 ARG A O 1
ATOM 1253 N N . TYR A 1 160 ? 5.697 -6.626 -12.606 1.00 89.50 160 TYR A N 1
ATOM 1254 C CA . TYR A 1 160 ? 4.261 -6.852 -12.612 1.00 89.50 160 TYR A CA 1
ATOM 1255 C C . TYR A 1 160 ? 3.506 -5.621 -13.123 1.00 89.50 160 TYR A C 1
ATOM 1257 O O . TYR A 1 160 ? 2.716 -5.769 -14.050 1.00 89.50 160 TYR A O 1
ATOM 1265 N N . LEU A 1 161 ? 3.782 -4.431 -12.585 1.00 88.06 161 LEU A N 1
ATOM 1266 C CA . LEU A 1 161 ? 3.117 -3.186 -12.977 1.00 88.06 161 LEU A CA 1
ATOM 1267 C C . LEU A 1 161 ? 3.332 -2.871 -14.469 1.00 88.06 161 LEU A C 1
ATOM 1269 O O . LEU A 1 161 ? 2.360 -2.646 -15.179 1.00 88.06 161 LEU A O 1
ATOM 1273 N N . LEU A 1 162 ? 4.552 -3.013 -14.998 1.00 86.56 162 LEU A N 1
ATOM 1274 C CA . LEU A 1 162 ? 4.819 -2.899 -16.442 1.00 86.56 162 LEU A CA 1
ATOM 1275 C C . LEU A 1 162 ? 4.059 -3.927 -17.288 1.00 86.56 162 LEU A C 1
ATOM 1277 O O . LEU A 1 162 ? 3.705 -3.653 -18.429 1.00 86.56 162 LEU A O 1
ATOM 1281 N N . SER A 1 163 ? 3.828 -5.135 -16.766 1.00 85.50 163 SER A N 1
ATOM 1282 C CA . SER A 1 163 ? 3.123 -6.173 -17.528 1.00 85.50 163 SER A CA 1
ATOM 1283 C C . SER A 1 163 ? 1.640 -5.871 -17.732 1.00 85.50 163 SER A C 1
ATOM 1285 O O . SER A 1 163 ? 1.040 -6.423 -18.656 1.00 85.50 163 SER A O 1
ATOM 1287 N N . VAL A 1 164 ? 1.072 -5.027 -16.869 1.00 82.19 164 VAL A N 1
ATOM 1288 C CA . VAL A 1 164 ? -0.353 -4.701 -16.839 1.00 82.19 164 VAL A CA 1
ATOM 1289 C C . VAL A 1 164 ? -0.651 -3.266 -17.279 1.00 82.19 164 VAL A C 1
ATOM 1291 O O . VAL A 1 164 ? -1.807 -2.969 -17.561 1.00 82.19 164 VAL A O 1
ATOM 1294 N N . THR A 1 165 ? 0.355 -2.391 -17.357 1.00 77.94 165 THR A N 1
ATOM 1295 C CA . THR A 1 165 ? 0.220 -1.061 -17.962 1.00 77.94 165 THR A CA 1
ATOM 1296 C C . THR A 1 165 ? 0.307 -1.168 -19.484 1.00 77.94 165 THR A C 1
ATOM 1298 O O . THR A 1 165 ? 1.268 -1.726 -20.010 1.00 77.94 165 THR A O 1
ATOM 1301 N N . GLU A 1 166 ? -0.712 -0.664 -20.183 1.00 68.94 166 GLU A N 1
ATOM 1302 C CA . GLU A 1 166 ? -0.817 -0.750 -21.648 1.00 68.94 166 GLU A CA 1
ATOM 1303 C C . GLU A 1 166 ? -0.138 0.426 -22.366 1.00 68.94 166 GLU A C 1
ATOM 1305 O O . GLU A 1 166 ? 0.434 0.219 -23.427 1.00 68.94 166 GLU A O 1
ATOM 1310 N N . GLU A 1 167 ? -0.152 1.633 -21.791 1.00 66.94 167 GLU A N 1
ATOM 1311 C CA . GLU A 1 167 ? 0.402 2.840 -22.418 1.00 66.94 167 GLU A CA 1
ATOM 1312 C C . GLU A 1 167 ? 0.944 3.803 -21.350 1.00 66.94 167 GLU A C 1
ATOM 1314 O O . GLU A 1 167 ? 0.375 3.918 -20.260 1.00 66.94 167 GLU A O 1
ATOM 1319 N N . PHE A 1 168 ? 2.041 4.500 -21.661 1.00 64.88 168 PHE A N 1
ATOM 1320 C CA . PHE A 1 168 ? 2.623 5.551 -20.824 1.00 64.88 168 PHE A CA 1
ATOM 1321 C C . PHE A 1 168 ? 2.627 6.880 -21.572 1.00 64.88 168 PHE A C 1
ATOM 1323 O O . PHE A 1 168 ? 2.946 6.934 -22.759 1.00 64.88 168 PHE A O 1
ATOM 1330 N N . ALA A 1 169 ? 2.377 7.981 -20.860 1.00 65.38 169 ALA A N 1
ATOM 1331 C CA . ALA A 1 169 ? 2.725 9.295 -21.386 1.00 65.38 169 ALA A CA 1
ATOM 1332 C C . ALA A 1 169 ? 4.249 9.376 -21.617 1.00 65.38 169 ALA A C 1
ATOM 1334 O O . ALA A 1 169 ? 5.032 8.889 -20.802 1.00 65.38 169 ALA A O 1
ATOM 1335 N N . LEU A 1 170 ? 4.687 10.024 -22.702 1.00 59.88 170 LEU A N 1
ATOM 1336 C CA . LEU A 1 170 ? 6.108 10.092 -23.080 1.00 59.88 170 LEU A CA 1
ATOM 1337 C C . LEU A 1 170 ? 7.005 10.645 -21.955 1.00 59.88 170 LEU A C 1
ATOM 1339 O O . LEU A 1 170 ? 8.077 10.104 -21.685 1.00 59.88 170 LEU A O 1
ATOM 1343 N N . GLU A 1 171 ? 6.555 11.701 -21.272 1.00 70.31 171 GLU A N 1
ATOM 1344 C CA . GLU A 1 171 ? 7.279 12.320 -20.150 1.00 70.31 171 GLU A CA 1
ATOM 1345 C C . GLU A 1 171 ? 7.408 11.366 -18.953 1.00 70.31 171 GLU A C 1
ATOM 1347 O O . GLU A 1 171 ? 8.466 11.273 -18.328 1.00 70.31 171 GLU A O 1
ATOM 1352 N N . SER A 1 172 ? 6.353 10.596 -18.691 1.00 75.50 172 SER A N 1
ATOM 1353 C CA . SER A 1 172 ? 6.325 9.572 -17.650 1.00 75.50 172 SER A CA 1
ATOM 1354 C C . SER A 1 172 ? 7.271 8.414 -17.942 1.00 75.50 172 SER A C 1
ATOM 1356 O O . SER A 1 172 ? 8.007 7.974 -17.055 1.00 75.50 172 SER A O 1
ATOM 1358 N N . GLY A 1 173 ? 7.314 7.967 -19.200 1.00 79.06 173 GLY A N 1
ATOM 1359 C CA . GLY A 1 173 ? 8.241 6.937 -19.661 1.00 79.06 173 GLY A CA 1
ATOM 1360 C C . GLY A 1 173 ? 9.701 7.371 -19.519 1.00 79.06 173 GLY A C 1
ATOM 1361 O O . GLY A 1 173 ? 10.524 6.611 -19.011 1.00 79.06 173 GLY A O 1
ATOM 1362 N N . ALA A 1 174 ? 10.027 8.616 -19.884 1.00 81.75 174 ALA A N 1
ATOM 1363 C CA . ALA A 1 174 ? 11.372 9.165 -19.709 1.00 81.75 174 ALA A CA 1
ATOM 1364 C C . ALA A 1 174 ? 11.779 9.243 -18.226 1.00 81.75 174 ALA A C 1
ATOM 1366 O O . ALA A 1 174 ? 12.903 8.878 -17.867 1.00 81.75 174 ALA A O 1
ATOM 1367 N N . HIS A 1 175 ? 10.860 9.672 -17.356 1.00 85.19 175 HIS A N 1
ATOM 1368 C CA . HIS A 1 175 ? 11.095 9.688 -15.914 1.00 85.19 175 HIS A CA 1
ATOM 1369 C C . HIS A 1 175 ? 11.292 8.273 -15.350 1.00 85.19 175 HIS A C 1
ATOM 1371 O O . HIS A 1 175 ? 12.246 8.024 -14.614 1.00 85.19 175 HIS A O 1
ATOM 1377 N N . LEU A 1 176 ? 10.454 7.319 -15.758 1.00 85.44 176 LEU A N 1
ATOM 1378 C CA . LEU A 1 176 ? 10.570 5.919 -15.364 1.00 85.44 176 LEU A CA 1
ATOM 1379 C C . LEU A 1 176 ? 11.913 5.313 -15.789 1.00 85.44 176 LEU A C 1
ATOM 1381 O O . LEU A 1 176 ? 12.566 4.656 -14.981 1.00 85.44 176 LEU A O 1
ATOM 1385 N N . LEU A 1 177 ? 12.361 5.558 -17.024 1.00 84.31 177 LEU A N 1
ATOM 1386 C CA . LEU A 1 177 ? 13.665 5.094 -17.508 1.00 84.31 177 LEU A CA 1
ATOM 1387 C C . LEU A 1 177 ? 14.811 5.625 -16.644 1.00 84.31 177 LEU A C 1
ATOM 1389 O O . LEU A 1 177 ? 15.706 4.860 -16.281 1.00 84.31 177 LEU A O 1
ATOM 1393 N N . LYS A 1 178 ? 14.759 6.908 -16.265 1.00 87.25 178 LYS A N 1
ATOM 1394 C CA . LYS A 1 178 ? 15.729 7.501 -15.340 1.00 87.25 178 LYS A CA 1
ATOM 1395 C C . LYS A 1 178 ? 15.753 6.741 -14.006 1.00 87.25 178 LYS A C 1
ATOM 1397 O O . LYS A 1 178 ? 16.828 6.321 -13.582 1.00 87.25 178 LYS A O 1
ATOM 1402 N N . LEU A 1 179 ? 14.590 6.494 -13.400 1.00 87.00 179 LEU A N 1
ATOM 1403 C CA . LEU A 1 179 ? 14.484 5.765 -12.129 1.00 87.00 179 LEU A CA 1
ATOM 1404 C C . LEU A 1 179 ? 15.004 4.323 -12.228 1.00 87.00 179 LEU A C 1
ATOM 1406 O O . LEU A 1 179 ? 15.703 3.853 -11.335 1.00 87.00 179 LEU A O 1
ATOM 1410 N N . LEU A 1 180 ? 14.708 3.613 -13.321 1.00 86.75 180 LEU A N 1
ATOM 1411 C CA . LEU A 1 180 ? 15.202 2.249 -13.538 1.00 86.75 180 LEU A CA 1
ATOM 1412 C C . LEU A 1 180 ? 16.732 2.199 -13.641 1.00 86.75 180 LEU A C 1
ATOM 1414 O O . LEU A 1 180 ? 17.347 1.258 -13.134 1.00 86.75 180 LEU A O 1
ATOM 1418 N N . ILE A 1 181 ? 17.344 3.205 -14.273 1.00 84.50 181 ILE A N 1
ATOM 1419 C CA . ILE A 1 181 ? 18.802 3.331 -14.371 1.00 84.50 181 ILE A CA 1
ATOM 1420 C C . ILE A 1 181 ? 19.405 3.641 -12.996 1.00 84.50 181 ILE A C 1
ATOM 1422 O O . ILE A 1 181 ? 20.331 2.948 -12.576 1.00 84.50 181 ILE A O 1
ATOM 1426 N N . GLU A 1 182 ? 18.868 4.632 -12.280 1.00 85.88 182 GLU A N 1
ATOM 1427 C CA . GLU A 1 182 ? 19.353 5.043 -10.952 1.00 85.88 182 GLU A CA 1
ATOM 1428 C C . GLU A 1 182 ? 19.236 3.917 -9.911 1.00 85.88 182 GLU A C 1
ATOM 1430 O O . GLU A 1 182 ? 20.108 3.757 -9.053 1.00 85.88 182 GLU A O 1
ATOM 1435 N N . SER A 1 183 ? 18.206 3.078 -10.032 1.00 84.31 183 SER A N 1
ATOM 1436 C CA . SER A 1 183 ? 17.978 1.919 -9.165 1.00 84.31 183 SER A CA 1
ATOM 1437 C C . SER A 1 183 ? 18.677 0.635 -9.624 1.00 84.31 183 SER A C 1
ATOM 1439 O O . SER A 1 183 ? 18.460 -0.421 -9.022 1.00 84.31 183 SER A O 1
ATOM 1441 N N . ASN A 1 184 ? 19.523 0.697 -10.661 1.00 81.94 184 ASN A N 1
ATOM 1442 C CA . ASN A 1 184 ? 20.269 -0.445 -11.207 1.00 81.94 184 ASN A CA 1
ATOM 1443 C C . ASN A 1 184 ? 19.354 -1.618 -11.643 1.00 81.94 184 ASN A C 1
ATOM 1445 O O . ASN A 1 184 ? 19.700 -2.795 -11.513 1.00 81.94 184 ASN A O 1
ATOM 1449 N N . LEU A 1 185 ? 18.156 -1.304 -12.152 1.00 79.75 185 LEU A N 1
ATOM 1450 C CA . LEU A 1 185 ? 17.148 -2.256 -12.638 1.00 79.75 185 LEU A CA 1
ATOM 1451 C C . LEU A 1 185 ? 17.229 -2.462 -14.164 1.00 79.75 185 LEU A C 1
ATOM 1453 O O . LEU A 1 185 ? 16.212 -2.550 -14.848 1.00 79.75 185 LEU A O 1
ATOM 1457 N N . HIS A 1 186 ? 18.441 -2.585 -14.709 1.00 68.69 186 HIS A N 1
ATOM 1458 C CA . HIS A 1 186 ? 18.693 -2.658 -16.160 1.00 68.69 186 HIS A CA 1
ATOM 1459 C C . HIS A 1 186 ? 18.133 -3.915 -16.854 1.00 68.69 186 HIS A C 1
ATOM 1461 O O . HIS A 1 186 ? 18.004 -3.953 -18.073 1.00 68.69 186 HIS A O 1
ATOM 1467 N N . ASP A 1 187 ? 17.795 -4.958 -16.090 1.00 72.38 187 ASP A N 1
ATOM 1468 C CA . ASP A 1 187 ? 17.296 -6.234 -16.621 1.00 72.38 187 ASP A CA 1
ATOM 1469 C C . ASP A 1 187 ? 15.785 -6.265 -16.883 1.00 72.38 187 ASP A C 1
ATOM 1471 O O . ASP A 1 187 ? 15.258 -7.306 -17.287 1.00 72.38 187 ASP A O 1
ATOM 1475 N N . ILE A 1 188 ? 15.062 -5.186 -16.582 1.00 67.88 188 ILE A N 1
ATOM 1476 C CA . ILE A 1 188 ? 13.611 -5.145 -16.753 1.00 67.88 188 ILE A CA 1
ATOM 1477 C C . ILE A 1 188 ? 13.303 -4.715 -18.192 1.00 67.88 188 ILE A C 1
ATOM 1479 O O . ILE A 1 188 ? 13.603 -3.578 -18.552 1.00 67.88 188 ILE A O 1
ATOM 1483 N N . PRO A 1 189 ? 12.708 -5.588 -19.029 1.00 58.81 189 PRO A N 1
ATOM 1484 C CA . PRO A 1 189 ? 12.320 -5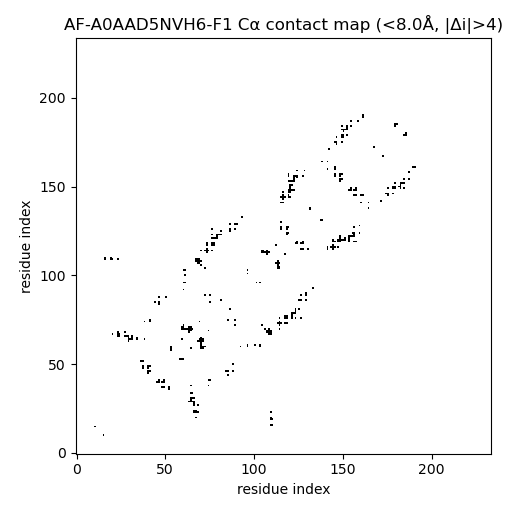.197 -20.373 1.00 58.81 189 PRO A CA 1
ATOM 1485 C C . PRO A 1 189 ? 11.145 -4.221 -20.281 1.00 58.81 189 PRO A C 1
ATOM 1487 O O . PRO A 1 189 ? 10.064 -4.583 -19.811 1.00 58.81 189 PRO A O 1
ATOM 1490 N N . VAL A 1 190 ? 11.358 -2.985 -20.724 1.00 57.72 190 VAL A N 1
ATOM 1491 C CA . VAL A 1 190 ? 10.262 -2.074 -21.057 1.00 57.72 190 VAL A CA 1
ATOM 1492 C C . VAL A 1 190 ? 9.711 -2.566 -22.393 1.00 57.72 190 VAL A C 1
ATOM 1494 O O . VAL A 1 190 ? 10.483 -2.783 -23.327 1.00 57.72 190 VAL A O 1
ATOM 1497 N N . LYS A 1 191 ? 8.405 -2.848 -22.465 1.00 51.25 191 LYS A N 1
ATOM 1498 C CA . LYS A 1 191 ? 7.764 -3.148 -23.749 1.00 51.25 191 LYS A CA 1
ATOM 1499 C C . LYS A 1 191 ? 7.803 -1.859 -24.559 1.00 51.25 191 LYS A C 1
ATOM 1501 O O . LYS A 1 191 ? 7.117 -0.910 -24.207 1.00 51.25 191 LYS A O 1
ATOM 1506 N N . ASP A 1 192 ? 8.656 -1.824 -25.568 1.00 44.31 192 ASP A N 1
ATOM 1507 C CA . ASP A 1 192 ? 8.573 -0.820 -26.617 1.00 44.31 192 ASP A CA 1
ATOM 1508 C C . ASP A 1 192 ? 7.556 -1.340 -27.641 1.00 44.31 192 ASP A C 1
ATOM 1510 O O . ASP A 1 192 ? 7.546 -2.541 -27.934 1.00 44.31 192 ASP A O 1
ATOM 1514 N N . ASP A 1 193 ? 6.704 -0.474 -28.187 1.00 43.22 193 ASP A N 1
ATOM 1515 C CA . ASP A 1 193 ? 5.677 -0.831 -29.185 1.00 43.22 193 ASP A CA 1
ATOM 1516 C C . ASP A 1 193 ? 6.268 -1.254 -30.548 1.00 43.22 193 ASP A C 1
ATOM 1518 O O . ASP A 1 193 ? 5.561 -1.386 -31.550 1.00 43.22 193 ASP A O 1
ATOM 1522 N N . GLN A 1 194 ? 7.575 -1.508 -30.604 1.00 40.62 194 GLN A N 1
ATOM 1523 C CA . GLN A 1 194 ? 8.285 -1.884 -31.808 1.00 40.62 194 GLN A CA 1
ATOM 1524 C C . GLN A 1 194 ? 8.925 -3.266 -31.649 1.00 40.62 194 GLN A C 1
ATOM 1526 O O . GLN A 1 194 ? 9.905 -3.461 -30.930 1.00 40.62 194 GLN A O 1
ATOM 1531 N N . ASP A 1 195 ? 8.361 -4.231 -32.376 1.00 45.12 195 ASP A N 1
ATOM 1532 C CA . ASP A 1 195 ? 8.986 -5.517 -32.662 1.00 45.12 195 ASP A CA 1
ATOM 1533 C C . ASP A 1 195 ? 10.481 -5.356 -32.999 1.00 45.12 195 ASP A C 1
ATOM 1535 O O . ASP A 1 195 ? 10.857 -4.572 -33.872 1.00 45.12 195 ASP A O 1
ATOM 1539 N N . HIS A 1 196 ? 11.300 -6.210 -32.374 1.00 45.97 196 HIS A N 1
ATOM 1540 C CA . HIS A 1 196 ? 12.702 -6.498 -32.697 1.00 45.97 196 HIS A CA 1
ATOM 1541 C C . HIS A 1 196 ? 13.735 -5.381 -32.431 1.00 45.97 196 HIS A C 1
ATOM 1543 O O . HIS A 1 196 ? 13.989 -4.557 -33.295 1.00 45.97 196 HIS A O 1
ATOM 1549 N N . VAL A 1 197 ? 14.492 -5.490 -31.329 1.00 39.47 197 VAL A N 1
ATOM 1550 C CA . VAL A 1 197 ? 15.951 -5.757 -31.349 1.00 39.47 197 VAL A CA 1
ATOM 1551 C C . VAL A 1 197 ? 16.381 -6.289 -29.977 1.00 39.47 197 VAL A C 1
ATOM 1553 O O . VAL A 1 197 ? 16.303 -5.627 -28.948 1.00 39.47 197 VAL A O 1
ATOM 1556 N N . ASP A 1 198 ? 16.870 -7.520 -30.003 1.00 36.91 198 ASP A N 1
ATOM 1557 C CA . ASP A 1 198 ? 17.531 -8.219 -28.911 1.00 36.91 198 ASP A CA 1
ATOM 1558 C C . ASP A 1 198 ? 18.851 -7.498 -28.564 1.00 36.91 198 ASP A C 1
ATOM 1560 O O . ASP A 1 198 ? 19.824 -7.566 -29.319 1.00 36.91 198 ASP A O 1
ATOM 1564 N N . TRP A 1 199 ? 18.906 -6.758 -27.449 1.00 39.28 199 TRP A N 1
ATOM 1565 C CA . TRP A 1 199 ? 20.114 -6.004 -27.062 1.00 39.28 199 TRP A CA 1
ATOM 1566 C C . TRP A 1 199 ? 21.262 -6.905 -26.575 1.00 39.28 199 TRP A C 1
ATOM 1568 O O . TRP A 1 199 ? 22.380 -6.434 -26.369 1.00 39.28 199 TRP A O 1
ATOM 1578 N N . ARG A 1 200 ? 21.016 -8.213 -26.404 1.00 34.88 200 ARG A N 1
ATOM 1579 C CA . ARG A 1 200 ? 21.974 -9.162 -25.819 1.00 34.88 200 ARG A CA 1
ATOM 1580 C C . ARG A 1 200 ? 22.863 -9.907 -26.814 1.00 34.88 200 ARG A C 1
ATOM 1582 O O . ARG A 1 200 ? 23.589 -10.809 -26.396 1.00 34.88 200 ARG A O 1
ATOM 1589 N N . THR A 1 201 ? 22.891 -9.573 -28.105 1.00 40.22 201 THR A N 1
ATOM 1590 C CA . THR A 1 201 ? 23.806 -10.280 -29.026 1.00 40.22 201 THR A CA 1
ATOM 1591 C C . THR A 1 201 ? 24.394 -9.397 -30.120 1.00 40.22 201 THR A C 1
ATOM 1593 O O . THR A 1 201 ? 23.893 -9.345 -31.238 1.00 40.22 201 THR A O 1
ATOM 1596 N N . ARG A 1 202 ? 25.504 -8.735 -29.774 1.00 32.81 202 ARG A N 1
ATOM 1597 C CA . ARG A 1 202 ? 26.676 -8.364 -30.602 1.00 32.81 202 ARG A CA 1
ATOM 1598 C C . ARG A 1 202 ? 27.521 -7.478 -29.682 1.00 32.81 202 ARG A C 1
ATOM 1600 O O . ARG A 1 202 ? 27.043 -6.437 -29.257 1.00 32.81 202 ARG A O 1
ATOM 1607 N N . HIS A 1 203 ? 28.696 -7.873 -29.211 1.00 35.38 203 HIS A N 1
ATOM 1608 C CA . HIS A 1 203 ? 29.911 -7.995 -30.010 1.00 35.38 203 HIS A CA 1
ATOM 1609 C C . HIS A 1 203 ? 30.831 -9.081 -29.428 1.00 35.38 203 HIS A C 1
ATOM 1611 O O . HIS A 1 203 ? 31.244 -9.006 -28.274 1.00 35.38 203 HIS A O 1
ATOM 1617 N N . SER A 1 204 ? 31.167 -10.068 -30.256 1.00 39.16 204 SER A N 1
ATOM 1618 C CA . SER A 1 204 ? 32.329 -10.940 -30.092 1.00 39.16 204 SER A CA 1
ATOM 1619 C C . SER A 1 204 ? 33.213 -10.755 -31.326 1.00 39.16 204 SER A C 1
ATOM 1621 O O . SER A 1 204 ? 32.724 -10.984 -32.434 1.00 39.16 204 SER A O 1
ATOM 1623 N N . GLY A 1 205 ? 34.467 -10.361 -31.100 1.00 31.59 205 GLY A N 1
ATOM 1624 C CA . GLY A 1 205 ? 35.531 -10.148 -32.093 1.00 31.59 205 GLY A CA 1
ATOM 1625 C C . GLY A 1 205 ? 35.696 -8.664 -32.452 1.00 31.59 205 GLY A C 1
ATOM 1626 O O . GLY A 1 205 ? 34.717 -8.037 -32.839 1.00 31.59 205 GLY A O 1
ATOM 1627 N N . ASP A 1 206 ? 36.841 -7.998 -32.306 1.00 34.94 206 ASP A N 1
ATOM 1628 C CA . ASP A 1 206 ? 38.220 -8.449 -32.101 1.00 34.94 206 ASP A CA 1
ATOM 1629 C C . ASP A 1 206 ? 39.084 -7.315 -31.491 1.00 34.94 206 ASP A C 1
ATOM 1631 O O . ASP A 1 206 ? 38.788 -6.136 -31.671 1.00 34.94 206 ASP A O 1
ATOM 1635 N N . GLU A 1 207 ? 40.142 -7.753 -30.799 1.00 35.81 207 GLU A N 1
ATOM 1636 C CA . GLU A 1 207 ? 41.510 -7.201 -30.675 1.00 35.81 207 GLU A CA 1
ATOM 1637 C C . GLU A 1 207 ? 41.817 -5.820 -30.033 1.00 35.81 207 GLU A C 1
ATOM 1639 O O . GLU A 1 207 ? 41.528 -4.752 -30.561 1.00 35.81 207 GLU A O 1
ATOM 1644 N N . ASP A 1 208 ? 42.542 -5.931 -28.908 1.00 36.59 208 ASP A N 1
ATOM 1645 C CA . ASP A 1 208 ? 43.762 -5.223 -28.479 1.00 36.59 208 ASP A CA 1
ATOM 1646 C C . ASP A 1 208 ? 43.845 -3.685 -28.425 1.00 36.59 208 ASP A C 1
ATOM 1648 O O . ASP A 1 208 ? 43.840 -2.965 -29.421 1.00 36.59 208 ASP A O 1
ATOM 1652 N N . GLY A 1 209 ? 44.128 -3.199 -27.210 1.00 31.27 209 GLY A N 1
ATOM 1653 C CA . GLY A 1 209 ? 44.632 -1.853 -26.950 1.00 31.27 209 GLY A CA 1
ATOM 1654 C C . GLY A 1 209 ? 44.659 -1.521 -25.460 1.00 31.27 209 GLY A C 1
ATOM 1655 O O . GLY A 1 209 ? 43.713 -0.932 -24.944 1.00 31.27 209 GLY A O 1
ATOM 1656 N N . ASP A 1 210 ? 45.740 -1.909 -24.779 1.00 30.72 210 ASP A N 1
ATOM 1657 C CA . ASP A 1 210 ? 46.108 -1.464 -23.430 1.00 30.72 210 ASP A CA 1
ATOM 1658 C C . ASP A 1 210 ? 45.921 0.050 -23.250 1.00 30.72 210 ASP A C 1
ATOM 1660 O O . ASP A 1 210 ? 46.450 0.799 -24.062 1.00 30.72 210 ASP A O 1
ATOM 1664 N N . LEU A 1 211 ? 45.286 0.499 -22.156 1.00 34.47 211 LEU A N 1
ATOM 1665 C CA . LEU A 1 211 ? 45.800 1.590 -21.314 1.00 34.47 211 LEU A CA 1
ATOM 1666 C C . LEU A 1 211 ? 45.186 1.558 -19.899 1.00 34.47 211 LEU A C 1
ATOM 1668 O O . LEU A 1 211 ? 43.979 1.601 -19.677 1.00 34.47 211 LEU A O 1
ATOM 1672 N N . GLU A 1 212 ? 46.120 1.499 -18.960 1.00 30.19 212 GLU A N 1
ATOM 1673 C CA . GLU A 1 212 ? 46.082 1.626 -17.510 1.00 30.19 212 GLU A CA 1
ATOM 1674 C C . GLU A 1 212 ? 45.203 2.741 -16.898 1.00 30.19 212 GLU A C 1
ATOM 1676 O O . GLU A 1 212 ? 45.222 3.893 -17.316 1.00 30.19 212 GLU A O 1
ATOM 1681 N N . MET A 1 213 ? 44.610 2.374 -15.751 1.00 31.53 213 MET A N 1
ATOM 1682 C CA . MET A 1 213 ? 44.615 3.112 -14.475 1.00 31.53 213 MET A CA 1
ATOM 1683 C C . MET A 1 213 ? 43.788 4.412 -14.358 1.00 31.53 213 MET A C 1
ATOM 1685 O O . MET A 1 213 ? 44.213 5.480 -14.775 1.00 31.53 213 MET A O 1
ATOM 1689 N N . GLN A 1 214 ? 42.710 4.363 -13.562 1.00 31.77 214 GLN A N 1
ATOM 1690 C CA . GLN A 1 214 ? 42.692 5.071 -12.273 1.00 31.77 214 GLN A CA 1
ATOM 1691 C C . GLN A 1 214 ? 41.571 4.586 -11.345 1.00 31.77 214 GLN A C 1
ATOM 1693 O O . GLN A 1 214 ? 40.383 4.598 -11.645 1.00 31.77 214 GLN A O 1
ATOM 1698 N N . ASN A 1 215 ? 42.043 4.143 -10.189 1.00 34.75 215 ASN A N 1
ATOM 1699 C CA . ASN A 1 215 ? 41.334 3.825 -8.970 1.00 34.75 215 ASN A CA 1
ATOM 1700 C C . ASN A 1 215 ? 41.125 5.151 -8.221 1.00 34.75 215 ASN A C 1
ATOM 1702 O O . ASN A 1 215 ? 42.117 5.838 -7.997 1.00 34.75 215 ASN A O 1
ATOM 1706 N N . ASP A 1 216 ? 39.900 5.508 -7.825 1.00 33.22 216 ASP A N 1
ATOM 1707 C CA . ASP A 1 216 ? 39.701 6.313 -6.615 1.00 33.22 216 ASP A CA 1
ATOM 1708 C C . ASP A 1 216 ? 38.242 6.308 -6.109 1.00 33.22 216 ASP A C 1
ATOM 1710 O O . ASP A 1 216 ? 37.320 6.821 -6.735 1.00 33.22 216 ASP A O 1
ATOM 1714 N N . LYS A 1 217 ? 38.118 5.779 -4.885 1.00 37.62 217 LYS A N 1
ATOM 1715 C CA . LYS A 1 217 ? 37.221 6.191 -3.790 1.00 37.62 217 LYS A CA 1
ATOM 1716 C C . LYS A 1 217 ? 35.749 5.776 -3.846 1.00 37.62 217 LYS A C 1
ATOM 1718 O O . LYS A 1 217 ? 34.827 6.518 -4.158 1.00 37.62 217 LYS A O 1
ATOM 1723 N N . SER A 1 218 ? 35.578 4.575 -3.307 1.00 39.53 218 SER A N 1
ATOM 1724 C CA . SER A 1 218 ? 34.516 4.171 -2.387 1.00 39.53 218 SER A CA 1
ATOM 1725 C C . SER A 1 218 ? 34.054 5.245 -1.386 1.00 39.53 218 SER A C 1
ATOM 1727 O O . SER A 1 218 ? 34.873 5.972 -0.823 1.00 39.53 218 SER A O 1
ATOM 1729 N N . SER A 1 219 ? 32.770 5.120 -1.031 1.00 42.69 219 SER A N 1
ATOM 1730 C CA . SER A 1 219 ? 32.142 5.503 0.245 1.00 42.69 219 SER A CA 1
ATOM 1731 C C . SER A 1 219 ? 31.616 6.929 0.379 1.00 42.69 219 SER A C 1
ATOM 1733 O O . SER A 1 219 ? 32.240 7.728 1.054 1.00 42.69 219 SER A O 1
ATOM 1735 N N . THR A 1 220 ? 30.394 7.166 -0.114 1.00 37.22 220 THR A N 1
ATOM 1736 C CA . THR A 1 220 ? 29.313 7.891 0.599 1.00 37.22 220 THR A CA 1
ATOM 1737 C C . THR A 1 220 ? 27.994 7.749 -0.176 1.00 37.22 220 THR A C 1
ATOM 1739 O O . THR A 1 220 ? 27.590 8.659 -0.884 1.00 37.22 220 THR A O 1
ATOM 1742 N N . ASN A 1 221 ? 27.303 6.607 -0.099 1.00 41.19 221 ASN A N 1
ATOM 1743 C CA . ASN A 1 221 ? 25.861 6.601 -0.424 1.00 41.19 221 ASN A CA 1
ATOM 1744 C C . ASN A 1 221 ? 25.034 5.599 0.407 1.00 41.19 221 ASN A C 1
ATOM 1746 O O . ASN A 1 221 ? 23.896 5.261 0.100 1.00 41.19 221 ASN A O 1
ATOM 1750 N N . SER A 1 222 ? 25.626 5.106 1.502 1.00 38.03 222 SER A N 1
ATOM 1751 C CA . SER A 1 222 ? 24.959 4.224 2.470 1.00 38.03 222 SER A CA 1
ATOM 1752 C C . SER A 1 222 ? 24.338 4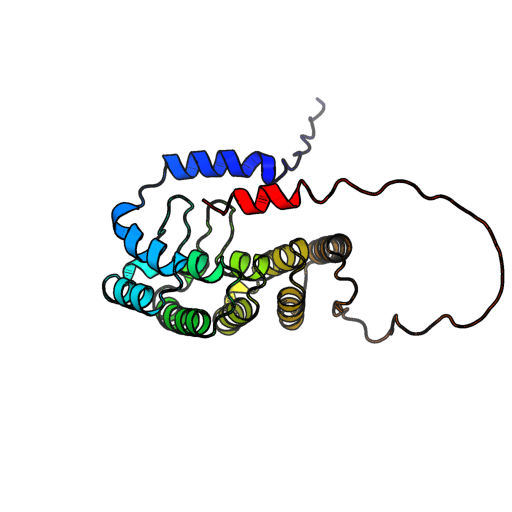.995 3.645 1.00 38.03 222 SER A C 1
ATOM 1754 O O . SER A 1 222 ? 23.612 4.404 4.444 1.00 38.03 222 SER A O 1
ATOM 1756 N N . SER A 1 223 ? 24.628 6.297 3.765 1.00 35.25 223 SER A N 1
ATOM 1757 C CA . SER A 1 223 ? 24.170 7.144 4.875 1.00 35.25 223 SER A CA 1
ATOM 1758 C C . SER A 1 223 ? 22.786 7.745 4.617 1.00 35.25 223 SER A C 1
ATOM 1760 O O . SER A 1 223 ? 21.976 7.798 5.535 1.00 35.25 223 SER A O 1
ATOM 1762 N N . GLU A 1 224 ? 22.483 8.132 3.374 1.00 38.81 224 GLU A N 1
ATOM 1763 C CA . GLU A 1 224 ? 21.204 8.771 3.023 1.00 38.81 224 GLU A CA 1
ATOM 1764 C C . GLU A 1 224 ? 20.047 7.760 3.036 1.00 38.81 224 GLU A C 1
ATOM 1766 O O . GLU A 1 224 ? 18.993 8.029 3.602 1.00 38.81 224 GLU A O 1
ATOM 1771 N N . LYS A 1 225 ? 20.281 6.517 2.586 1.00 40.72 225 LYS A N 1
ATOM 1772 C CA . LYS A 1 225 ? 19.273 5.438 2.634 1.00 40.72 225 LYS A CA 1
ATOM 1773 C C . LYS A 1 225 ? 18.920 4.961 4.052 1.00 40.72 225 LYS A C 1
ATOM 1775 O O . LYS A 1 225 ? 17.876 4.341 4.235 1.00 40.72 225 LYS A O 1
ATOM 1780 N N . SER A 1 226 ? 19.762 5.241 5.054 1.00 34.34 226 SER A N 1
ATOM 1781 C CA . SER A 1 226 ? 19.501 4.851 6.452 1.00 34.34 226 SER A CA 1
ATOM 1782 C C . SER A 1 226 ? 18.595 5.832 7.203 1.00 34.34 226 SER A C 1
ATOM 1784 O O . SER A 1 226 ? 17.984 5.434 8.190 1.00 34.34 226 SER A O 1
ATOM 1786 N N . GLN A 1 227 ? 18.473 7.088 6.759 1.00 34.16 227 GLN A N 1
ATOM 1787 C CA . GLN A 1 227 ? 17.631 8.077 7.448 1.00 34.16 227 GLN A CA 1
ATOM 1788 C C . GLN A 1 227 ? 16.158 7.988 7.030 1.00 34.16 227 GLN A C 1
ATOM 1790 O O . GLN A 1 227 ? 15.280 8.172 7.864 1.00 34.16 227 GLN A O 1
ATOM 1795 N N . ILE A 1 228 ? 15.875 7.566 5.797 1.00 38.72 228 ILE A N 1
ATOM 1796 C CA . ILE A 1 228 ? 14.501 7.435 5.280 1.00 38.72 228 ILE A CA 1
ATOM 1797 C C . ILE A 1 228 ? 13.743 6.264 5.933 1.00 38.72 228 ILE A C 1
ATOM 1799 O O . ILE A 1 228 ? 12.545 6.351 6.188 1.00 38.72 228 ILE A O 1
ATOM 1803 N N . ALA A 1 229 ? 14.451 5.187 6.297 1.00 36.28 229 ALA A N 1
ATOM 1804 C CA . ALA A 1 229 ? 13.878 4.065 7.048 1.00 36.28 229 ALA A CA 1
ATOM 1805 C C . ALA A 1 229 ? 13.586 4.406 8.524 1.00 36.28 229 ALA A C 1
ATOM 1807 O O . ALA A 1 229 ? 12.793 3.717 9.164 1.00 36.28 229 ALA A O 1
ATOM 1808 N N . ALA A 1 230 ? 14.210 5.457 9.069 1.00 31.30 230 ALA A N 1
ATOM 1809 C CA . ALA A 1 230 ? 13.989 5.896 10.445 1.00 31.30 230 ALA A CA 1
ATOM 1810 C C . ALA A 1 230 ? 12.755 6.806 10.582 1.00 31.30 230 ALA A C 1
ATOM 1812 O O . ALA A 1 230 ? 12.138 6.829 11.643 1.00 31.30 230 ALA A O 1
ATOM 1813 N N . THR A 1 231 ? 12.342 7.498 9.515 1.00 39.41 231 THR A N 1
ATOM 1814 C CA . THR A 1 231 ? 11.176 8.401 9.537 1.00 39.41 231 THR A CA 1
ATOM 1815 C C . THR A 1 231 ? 9.832 7.657 9.470 1.00 39.41 231 THR A C 1
ATOM 1817 O O . THR A 1 231 ? 8.824 8.185 9.921 1.00 39.41 231 THR A O 1
ATOM 1820 N N . PHE A 1 232 ? 9.816 6.405 8.994 1.00 40.06 232 PHE A N 1
ATOM 1821 C CA . PHE A 1 232 ? 8.640 5.510 9.011 1.00 40.06 232 PHE A CA 1
ATOM 1822 C C . PHE A 1 232 ? 8.705 4.440 10.119 1.00 40.06 232 PHE A C 1
ATOM 1824 O O . PHE A 1 232 ? 7.938 3.476 10.132 1.00 40.06 232 PHE A O 1
ATOM 1831 N N . GLY A 1 233 ? 9.643 4.587 11.058 1.00 36.66 233 GLY A N 1
ATOM 1832 C CA . GLY A 1 233 ? 9.981 3.568 12.042 1.00 36.66 233 GLY A CA 1
ATOM 1833 C C . GLY A 1 233 ? 10.169 4.099 13.457 1.00 36.66 233 GLY A C 1
ATOM 1834 O O . GLY A 1 233 ? 11.190 3.777 14.057 1.00 36.66 233 GLY A O 1
ATOM 1835 N N . MET A 1 234 ? 9.192 4.839 13.995 1.00 31.80 234 MET A N 1
ATOM 1836 C CA . MET A 1 234 ? 8.840 4.871 15.429 1.00 31.80 234 MET A CA 1
ATOM 1837 C C . MET A 1 234 ? 7.353 5.161 15.608 1.00 31.80 234 MET A C 1
ATOM 1839 O O . MET A 1 234 ? 6.865 6.111 14.966 1.00 31.80 234 MET A O 1
#

Secondary structure (DSSP, 8-state):
------------HHHHHHHHHHHHHHH----HHHHHHHHHHHHTT-HHHHHHHHHH-GGGGTS--STT---HHHHHHSS----HHHHHHHHHHHHHHHHH-GGGGG---TTS--HHHHHHHTT-HHHHHHHHHH-GGGGGGHHHHHHHHHHTT-HHHHHHHHHH-----HHHHHHHHHHHHHTT-TTS----SS----TT--------------------SSSHHHHHHHHT--

Radius of gyration: 21.78 Å; Cα contacts (8 Å, |Δi|>4): 217; chains: 1; bounding box: 66×61×54 Å

Mean predicted aligned error: 13.45 Å

pLDDT: mean 74.1, std 22.53, range [29.92, 97.06]

Foldseek 3Di:
DDDPPPDPPPPPLVVCLVVLLVVLLVVDPAPLVLLVQLLVCLVVVVLVSVVVSCVVPVCQQQFQRDSQSDGPLQSNLLDLPLDVSSLVSLLVSLVVCVVPPNCSQCGATSSRDGSLLSNLLSLSQSSVVSCCVSPVVCLVVLLNSLLSNLQNLSQNNNLVSLVPNDDDDPVSVVSSVVSNVVSVVVVRDRDDVDPDDDPPDDDDDDDDDDDDDDDDDDDDDPVVVVVVVVVVPD

Nearest PDB structures (foldseek):
  8pef-assembly1_A  TM=6.402E-01  e=1.784E-01  Homo sapiens
  2j9q-assembly1_A  TM=3.035E-01  e=6.981E+00  Homo sapiens
  4uzy-assembly1_A  TM=1.680E-01  e=3.027E+00  Chlamydomonas reinhardtii

Solvent-accessible surface area (backbone atoms only — not comparable to full-atom values): 14079 Å² total; per-residue (Å²): 142,78,84,82,78,79,75,79,75,77,73,52,67,81,76,48,48,63,56,46,45,54,55,36,48,73,67,48,83,57,59,47,82,75,34,43,65,46,55,50,21,54,76,70,65,34,63,66,57,36,47,55,51,43,70,79,34,62,63,53,71,70,33,60,48,43,54,51,40,34,30,52,63,32,62,68,32,51,53,75,71,91,45,73,64,58,49,51,48,49,55,55,54,46,62,54,36,58,75,76,45,52,69,54,66,68,49,51,25,67,83,70,38,31,32,57,31,39,10,17,40,46,37,32,39,70,52,34,52,52,48,50,74,75,40,65,86,49,55,92,52,47,57,59,19,34,45,37,3,26,60,59,47,19,61,69,26,32,55,51,46,59,74,72,54,90,80,73,59,71,70,56,48,54,52,41,53,51,30,26,57,78,39,70,46,78,84,62,84,75,86,64,100,61,87,85,78,77,86,88,75,81,86,84,87,82,84,90,79,91,80,83,87,86,88,85,82,84,88,88,75,71,66,68,67,56,53,63,60,52,77,81,59,126

Organism: Acer negundo (NCBI:txid4023)

InterPro domains:
  IPR002110 Ankyrin repeat [PF12796] (89-163)
  IPR002110 Ankyrin repeat [SM00248] (68-99)
  IPR002110 Ankyrin repeat [SM00248] (111-140)
  IPR002110 Ankyrin repeat [SM00248] (141-170)
  IPR036770 Ankyrin repeat-containing domain superfamily [G3DSA:1.25.40.20] (18-194)
  IPR036770 Ankyrin repeat-containing domain superfamily [SSF48403] (36-164)

Sequence (234 aa):
MEASSSNPQIDSLDDVLPKLTEDRMKSSKVNLGFYRPLIRAIQENNVKAQKDFLYENPNAMKSEIDEFGNTVFHLIVDRRSSNSETVNLLKELLSKVLVESPKTLEILNVANMTALDIAASAGYTEAVKVFVSNYKHLFSKAEEALHLAALWGQKEAVRYLLSVTEEFALESGAHLLKLLIESNLHDIPVKDDQDHVDWRTRHSGDEDGDLEMQNDKSSTNSSEKSQIAATFGM